Protein AF-0000000080431988 (afdb_homodimer)

Sequence (370 aa):
MAEQQQQQQQQQVAAKKSLISRPLDLVYFLYFATHIPVTLAIDFQVFCPPQWVPQVLKDALKFYTETYKDPFMGSSAPTYWFLSFIVCELLVQLPFFFIACVGLFKDSKYIRLPLAIYGAHVATTVLPTIAEVLFNEALDLNTAERQTLFGFYAPYFILPLIITVDSFVRINNYLKVDVSTKKTQMAEQQQQQQQQQVAAKKSLISRPLDLVYFLYFATHIPVTLAIDFQVFCPPQWVPQVLKDALKFYTETYKDPFMGSSAPTYWFLSFIVCELLVQLPFFFIACVGLFKDSKYIRLPLAIYGAHVATTVLPTIAEVLFNEALDLNTAERQTLFGFYAPYFILPLIITVDSFVRINNYLKVDVSTKKTQ

InterPro domains:
  IPR016964 Sigma intracellular receptor 2 [PIRSF031032] (21-176)
  IPR033118 EXPERA domain [PF05241] (57-167)
  IPR033118 EXPERA domain [PS51751] (24-164)
  IPR051987 Sigma-2 receptor-like [PTHR31204] (19-171)

pLDDT: mean 88.94, std 16.8, range [35.69, 98.88]

Organism: Mucor circinelloides f. circinelloides (strain 1006PhL) (NCBI:txid1220926)

Secondary structure (DSSP, 8-state):
-HHHHHHHHHHHS-----GGG-HHHHHHHHHHHHHHHHHHHTGGGGGS-GGGS-HHHHHHHHHHHHHH--SSTT-SS--HHHHHHHHHIIIIIHHHHHHHHHHHHTT-GGGHHHHHHHHHHHHHHHHHHHHHHHH-TTS---HHHHHHHHHHHHHHHHHHHHHHHHHHHHHHHHHHHHHHHHHH-/-HHHHHHHHHHHS-----GGG-HHHHHHHHHHHHHHHHHHHTGGGGGS-GGGS-HHHHHHHHHHHHHH--SSTT-SS--HHHHHHHHHIIIIIHHHHHHHHHHHHTT-GGGHHHHHHHHHHHHHHHHHHHHHHHH-TTS---HHHHHHHHHHHHHHHHHHHHHHHHHHHHHHHHHHHHHHHHH--

Structure (mmCIF, N/CA/C/O backbone):
data_AF-0000000080431988-model_v1
#
loop_
_entity.id
_entity.type
_entity.pdbx_description
1 polymer 'Efficient mitochondria targeting-associated protein 19'
#
loop_
_atom_site.group_PDB
_atom_site.id
_atom_site.type_symbol
_atom_site.label_atom_id
_atom_site.label_alt_id
_atom_site.label_comp_id
_atom_site.label_asym_id
_atom_site.label_entity_id
_atom_site.label_seq_id
_atom_site.pdbx_PDB_ins_code
_atom_site.Cartn_x
_atom_site.Cartn_y
_atom_site.Cartn_z
_atom_site.occupancy
_atom_site.B_iso_or_equiv
_atom_site.auth_seq_id
_atom_site.auth_comp_id
_atom_site.auth_asym_id
_atom_site.auth_atom_id
_atom_site.pdbx_PDB_model_num
ATOM 1 N N . MET A 1 1 ? 13.266 49.25 19.141 1 49.56 1 MET A N 1
ATOM 2 C CA . MET A 1 1 ? 12.07 48.5 18.703 1 49.56 1 MET A CA 1
ATOM 3 C C . MET A 1 1 ? 12.312 47.844 17.359 1 49.56 1 MET A C 1
ATOM 5 O O . MET A 1 1 ? 11.938 46.688 17.172 1 49.56 1 MET A O 1
ATOM 9 N N . ALA A 1 2 ? 12.781 48.406 16.391 1 63.88 2 ALA A N 1
ATOM 10 C CA . ALA A 1 2 ? 13.148 47.781 15.117 1 63.88 2 ALA A CA 1
ATOM 11 C C . ALA A 1 2 ? 14.234 46.75 15.312 1 63.88 2 ALA A C 1
ATOM 13 O O . ALA A 1 2 ? 14.195 45.688 14.695 1 63.88 2 ALA A O 1
ATOM 14 N N . GLU A 1 3 ? 15.211 47 16.125 1 56.44 3 GLU A N 1
ATOM 15 C CA . GLU A 1 3 ? 16.266 46 16.328 1 56.44 3 GLU A CA 1
ATOM 16 C C . GLU A 1 3 ? 15.742 44.781 17.047 1 56.44 3 GLU A C 1
ATOM 18 O O . GLU A 1 3 ? 16.141 43.656 16.734 1 56.44 3 GLU A O 1
ATOM 23 N N . GLN A 1 4 ? 14.828 44.906 18.078 1 48.16 4 GLN A N 1
ATOM 24 C CA . GLN A 1 4 ? 14.242 43.719 18.719 1 48.16 4 GLN A CA 1
ATOM 25 C C . GLN A 1 4 ? 13.336 42.969 17.75 1 48.16 4 GLN A C 1
ATOM 27 O O . GLN A 1 4 ? 13.297 41.719 17.766 1 48.16 4 GLN A O 1
ATOM 32 N N . GLN A 1 5 ? 12.547 43.625 16.938 1 46.47 5 GLN A N 1
ATOM 33 C CA . GLN A 1 5 ? 11.766 42.906 15.93 1 46.47 5 GLN A CA 1
ATOM 34 C C . GLN A 1 5 ? 12.672 42.188 14.93 1 46.47 5 GLN A C 1
ATOM 36 O O . GLN A 1 5 ? 12.375 41.062 14.508 1 46.47 5 GLN A O 1
ATOM 41 N N . GLN A 1 6 ? 13.773 42.844 14.453 1 46.5 6 GLN A N 1
ATOM 42 C CA . GLN A 1 6 ? 14.695 42.125 13.578 1 46.5 6 GLN A CA 1
ATOM 43 C C . GLN A 1 6 ? 15.305 40.938 14.289 1 46.5 6 GLN A C 1
ATOM 45 O O . GLN A 1 6 ? 15.508 39.875 13.68 1 46.5 6 GLN A O 1
ATOM 50 N N . GLN A 1 7 ? 15.68 41.031 15.539 1 42.69 7 GLN A N 1
ATOM 51 C CA . GLN A 1 7 ? 16.219 39.875 16.25 1 42.69 7 GLN A CA 1
ATOM 52 C C . GLN A 1 7 ? 15.148 38.812 16.453 1 42.69 7 GLN A C 1
ATOM 54 O O . GLN A 1 7 ? 15.438 37.594 16.359 1 42.69 7 GLN A O 1
ATOM 59 N N . GLN A 1 8 ? 13.875 39.125 16.875 1 38.59 8 GLN A N 1
ATOM 60 C CA . GLN A 1 8 ? 12.812 38.125 16.969 1 38.59 8 GLN A CA 1
ATOM 61 C C . GLN A 1 8 ? 12.492 37.5 15.617 1 38.59 8 GLN A C 1
ATOM 63 O O . GLN A 1 8 ? 12.172 36.312 15.516 1 38.59 8 GLN A O 1
ATOM 68 N N . GLN A 1 9 ? 12.258 38.188 14.523 1 40 9 GLN A N 1
ATOM 69 C CA . GLN A 1 9 ? 12.156 37.594 13.195 1 40 9 GLN A CA 1
ATOM 70 C C . GLN A 1 9 ? 13.375 36.719 12.883 1 40 9 GLN A C 1
ATOM 72 O O . GLN A 1 9 ? 13.25 35.688 12.242 1 40 9 GLN A O 1
ATOM 77 N N . GLN A 1 10 ? 14.609 37.094 13.016 1 41.41 10 GLN A N 1
ATOM 78 C CA . GLN A 1 10 ? 15.797 36.25 12.867 1 41.41 10 GLN A CA 1
ATOM 79 C C . GLN A 1 10 ? 15.742 35.062 13.797 1 41.41 10 GLN A C 1
ATOM 81 O O . GLN A 1 10 ? 16.219 33.969 13.438 1 41.41 10 GLN A O 1
ATOM 86 N N . GLN A 1 11 ? 15.43 35.094 15.078 1 39.09 11 GLN A N 1
ATOM 87 C CA . GLN A 1 11 ? 15.297 33.969 15.992 1 39.09 11 GLN A CA 1
ATOM 88 C C . GLN A 1 11 ? 14.148 33.031 15.586 1 39.09 11 GLN A C 1
ATOM 90 O O . GLN A 1 11 ? 14.172 31.844 15.852 1 39.09 11 GLN A O 1
ATOM 95 N N . GLN A 1 12 ? 12.906 33.5 15.273 1 39.19 12 GLN A N 1
ATOM 96 C CA . GLN A 1 12 ? 11.812 32.656 14.797 1 39.19 12 GLN A CA 1
ATOM 97 C C . GLN A 1 12 ? 12.172 31.984 13.484 1 39.19 12 GLN A C 1
ATOM 99 O O . GLN A 1 12 ? 11.375 31.203 12.938 1 39.19 12 GLN A O 1
ATOM 104 N N . VAL A 1 13 ? 12.93 32.594 12.578 1 43.19 13 VAL A N 1
ATOM 105 C CA . VAL A 1 13 ? 13.562 31.766 11.57 1 43.19 13 VAL A CA 1
ATOM 106 C C . VAL A 1 13 ? 14.281 30.609 12.234 1 43.19 13 VAL A C 1
ATOM 108 O O . VAL A 1 13 ? 15.383 30.766 12.766 1 43.19 13 VAL A O 1
ATOM 111 N N . ALA A 1 14 ? 13.734 29.953 13.094 1 45.66 14 ALA A N 1
ATOM 112 C CA . ALA A 1 14 ? 14.266 28.75 13.703 1 45.66 14 ALA A CA 1
ATOM 113 C C . ALA A 1 14 ? 15.297 28.078 12.797 1 45.66 14 ALA A C 1
ATOM 115 O O . ALA A 1 14 ? 15.023 27.828 11.617 1 45.66 14 ALA A O 1
ATOM 116 N N . ALA A 1 15 ? 16.531 28.266 12.961 1 52.25 15 ALA A N 1
ATOM 117 C CA . ALA A 1 15 ? 17.719 27.812 12.242 1 52.25 15 ALA A CA 1
ATOM 118 C C . ALA A 1 15 ? 17.484 26.422 11.633 1 52.25 15 ALA A C 1
ATOM 120 O O . ALA A 1 15 ? 17.062 25.5 12.328 1 52.25 15 ALA A O 1
ATOM 121 N N . LYS A 1 16 ? 17.156 26.438 10.297 1 65.75 16 LYS A N 1
ATOM 122 C CA . LYS A 1 16 ? 17.188 25.156 9.602 1 65.75 16 LYS A CA 1
ATOM 123 C C . LYS A 1 16 ? 18.281 24.25 10.156 1 65.75 16 LYS A C 1
ATOM 125 O O . LYS A 1 16 ? 19.453 24.641 10.188 1 65.75 16 LYS A O 1
ATOM 130 N N . LYS A 1 17 ? 17.828 23.422 11.016 1 78.81 17 LYS A N 1
ATOM 131 C CA . LYS A 1 17 ? 18.781 22.453 11.555 1 78.81 17 LYS A CA 1
ATOM 132 C C . LYS A 1 17 ? 19.422 21.641 10.438 1 78.81 17 LYS A C 1
ATOM 134 O O . LYS A 1 17 ? 18.734 21.219 9.5 1 78.81 17 LYS A O 1
ATOM 139 N N . SER A 1 18 ? 20.656 21.656 10.469 1 89.56 18 SER A N 1
ATOM 140 C CA . SER A 1 18 ? 21.422 20.844 9.516 1 89.56 18 SER A CA 1
ATOM 141 C C . SER A 1 18 ? 20.938 19.391 9.516 1 89.56 18 SER A C 1
ATOM 143 O O . SER A 1 18 ? 20.438 18.906 10.523 1 89.56 18 SER A O 1
ATOM 145 N N . LEU A 1 19 ? 21.016 18.75 8.406 1 92.56 19 LEU A N 1
ATOM 146 C CA . LEU A 1 19 ? 20.609 17.359 8.25 1 92.56 19 LEU A CA 1
ATOM 147 C C . LEU A 1 19 ? 21.359 16.469 9.219 1 92.56 19 LEU A C 1
ATOM 149 O O . LEU A 1 19 ? 20.797 15.5 9.742 1 92.56 19 LEU A O 1
ATOM 153 N N . ILE A 1 20 ? 22.625 16.781 9.484 1 91.5 20 ILE A N 1
ATOM 154 C CA . ILE A 1 20 ? 23.484 15.977 10.367 1 91.5 20 ILE A CA 1
ATOM 155 C C . ILE A 1 20 ? 22.953 16.062 11.797 1 91.5 20 ILE A C 1
ATOM 157 O O . ILE A 1 20 ? 23.078 15.094 12.562 1 91.5 20 ILE A O 1
ATOM 161 N N . SER A 1 21 ? 22.328 17.141 12.148 1 94 21 SER A N 1
ATOM 162 C CA . SER A 1 21 ? 21.797 17.328 13.492 1 94 21 SER A CA 1
ATOM 163 C C . SER A 1 21 ? 20.438 16.656 13.648 1 94 21 SER A C 1
ATOM 165 O O . SER A 1 21 ? 19.891 16.609 14.758 1 94 21 SER A O 1
ATOM 167 N N . ARG A 1 22 ? 19.875 16.141 12.602 1 96.19 22 ARG A N 1
ATOM 168 C CA . ARG A 1 22 ? 18.625 15.398 12.57 1 96.19 22 ARG A CA 1
ATOM 169 C C . ARG A 1 22 ? 18.875 13.945 12.148 1 96.19 22 ARG A C 1
ATOM 171 O O . ARG A 1 22 ? 18.609 13.578 11 1 96.19 22 ARG A O 1
ATOM 178 N N . PRO A 1 23 ? 19.266 13.148 13.023 1 95.94 23 PRO A N 1
ATOM 179 C CA . PRO A 1 23 ? 19.766 11.812 12.68 1 95.94 23 PRO A CA 1
ATOM 180 C C . PRO A 1 23 ? 18.719 10.969 11.953 1 95.94 23 PRO A C 1
ATOM 182 O O . PRO A 1 23 ? 19.062 10.211 11.039 1 95.94 23 PRO A O 1
ATOM 185 N N . LEU A 1 24 ? 17.531 11.039 12.469 1 97.06 24 LEU A N 1
ATOM 186 C CA . LEU A 1 24 ? 16.5 10.25 11.797 1 97.06 24 LEU A CA 1
ATOM 187 C C . LEU A 1 24 ? 16.266 10.75 10.375 1 97.06 24 LEU A C 1
ATOM 189 O O . LEU A 1 24 ? 16.125 9.945 9.453 1 97.06 24 LEU A O 1
ATOM 193 N N . ASP A 1 25 ? 16.234 12.07 10.203 1 98.12 25 ASP A N 1
ATOM 194 C CA . ASP A 1 25 ? 16.109 12.641 8.867 1 98.12 25 ASP A CA 1
ATOM 195 C C . ASP A 1 25 ? 17.297 12.266 7.992 1 98.12 25 ASP A C 1
ATOM 197 O O . ASP A 1 25 ? 17.156 12.086 6.781 1 98.12 25 ASP A O 1
ATOM 201 N N . LEU A 1 26 ? 18.484 12.203 8.625 1 98 26 LEU A N 1
ATOM 202 C CA . LEU A 1 26 ? 19.672 11.781 7.887 1 98 26 LEU A CA 1
ATOM 203 C C . LEU A 1 26 ? 19.516 10.352 7.379 1 98 26 LEU A C 1
ATOM 205 O O . LEU A 1 26 ? 19.859 10.055 6.234 1 98 26 LEU A O 1
ATOM 209 N N . VAL A 1 27 ? 19 9.477 8.234 1 98.44 27 VAL A N 1
ATOM 210 C CA . VAL A 1 27 ? 18.766 8.094 7.836 1 98.44 27 VAL A CA 1
ATOM 211 C C . VAL A 1 27 ? 17.781 8.055 6.66 1 98.44 27 VAL A C 1
ATOM 213 O O . VAL A 1 27 ? 18 7.348 5.68 1 98.44 27 VAL A O 1
ATOM 216 N N . TYR A 1 28 ? 16.703 8.844 6.789 1 98.69 28 TYR A N 1
ATOM 217 C CA . TYR A 1 28 ? 15.727 8.898 5.707 1 98.69 28 TYR A CA 1
ATOM 218 C C . TYR A 1 28 ? 16.375 9.383 4.414 1 98.69 28 TYR A C 1
ATOM 220 O O . TYR A 1 28 ? 16.141 8.812 3.346 1 98.69 28 TYR A O 1
ATOM 228 N N . PHE A 1 29 ? 17.172 10.438 4.555 1 98.56 29 PHE A N 1
ATOM 229 C CA . PHE A 1 29 ? 17.828 11.031 3.395 1 98.56 29 PHE A CA 1
ATOM 230 C C . PHE A 1 29 ? 18.703 10.008 2.695 1 98.56 29 PHE A C 1
ATOM 232 O O . PHE A 1 29 ? 18.641 9.852 1.475 1 98.56 29 PHE A O 1
ATOM 239 N N . LEU A 1 30 ? 19.484 9.305 3.432 1 98.19 30 LEU A N 1
ATOM 240 C CA . LEU A 1 30 ? 20.375 8.297 2.869 1 98.19 30 LEU A CA 1
ATOM 241 C C . LEU A 1 30 ? 19.578 7.16 2.234 1 98.19 30 LEU A C 1
ATOM 243 O O . LEU A 1 30 ? 19.953 6.648 1.178 1 98.19 30 LEU A O 1
ATOM 247 N N . TYR A 1 31 ? 18.562 6.762 2.887 1 98.56 31 TYR A N 1
ATOM 248 C CA . TYR A 1 31 ? 17.672 5.738 2.361 1 98.56 31 TYR A CA 1
ATOM 249 C C . TYR A 1 31 ? 17.141 6.129 0.983 1 98.56 31 TYR A C 1
ATOM 251 O O . TYR A 1 31 ? 17.25 5.348 0.032 1 98.56 31 TYR A O 1
ATOM 259 N N . PHE A 1 32 ? 16.609 7.34 0.835 1 98.69 32 PHE A N 1
ATOM 260 C CA . PHE A 1 32 ? 16.047 7.797 -0.431 1 98.69 32 PHE A CA 1
ATOM 261 C C . PHE A 1 32 ? 17.141 7.984 -1.472 1 98.69 32 PHE A C 1
ATOM 263 O O . PHE A 1 32 ? 16.984 7.578 -2.625 1 98.69 32 PHE A O 1
ATOM 270 N N . ALA A 1 33 ? 18.25 8.586 -1.033 1 98.31 33 ALA A N 1
ATOM 271 C CA . ALA A 1 33 ? 19.359 8.867 -1.954 1 98.31 33 ALA A CA 1
ATOM 272 C C . ALA A 1 33 ? 19.922 7.578 -2.547 1 98.31 33 ALA A C 1
ATOM 274 O O . ALA A 1 33 ? 20.203 7.516 -3.744 1 98.31 33 ALA A O 1
ATOM 275 N N . THR A 1 34 ? 20.016 6.547 -1.761 1 97 34 THR A N 1
ATOM 276 C CA . THR A 1 34 ? 20.594 5.293 -2.234 1 97 34 THR A CA 1
ATOM 277 C C . THR A 1 34 ? 19.594 4.508 -3.064 1 97 34 THR A C 1
ATOM 279 O O . THR A 1 34 ? 19.969 3.693 -3.908 1 97 34 THR A O 1
ATOM 282 N N . HIS A 1 35 ? 18.328 4.734 -2.826 1 97.19 35 HIS A N 1
ATOM 283 C CA . HIS A 1 35 ? 17.297 4.035 -3.58 1 97.19 35 HIS A CA 1
ATOM 284 C C . HIS A 1 35 ? 17.266 4.496 -5.031 1 97.19 35 HIS A C 1
ATOM 286 O O . HIS A 1 35 ? 16.891 3.73 -5.926 1 97.19 35 HIS A O 1
ATOM 292 N N . ILE A 1 36 ? 17.656 5.738 -5.27 1 97.38 36 ILE A N 1
ATOM 293 C CA . ILE A 1 36 ? 17.594 6.324 -6.605 1 97.38 36 ILE A CA 1
ATOM 294 C C . ILE A 1 36 ? 18.453 5.523 -7.566 1 97.38 36 ILE A C 1
ATOM 296 O O . ILE A 1 36 ? 17.953 4.957 -8.547 1 97.38 36 ILE A O 1
ATOM 300 N N . PRO A 1 37 ? 19.766 5.289 -7.34 1 95.25 37 PRO A N 1
ATOM 301 C CA . PRO A 1 37 ? 20.562 4.516 -8.281 1 95.25 37 PRO A CA 1
ATOM 302 C C . PRO A 1 37 ? 20.156 3.047 -8.344 1 95.25 37 PRO A C 1
ATOM 304 O O . PRO A 1 37 ? 20.219 2.424 -9.406 1 95.25 37 PRO A O 1
ATOM 307 N N . VAL A 1 38 ? 19.719 2.469 -7.27 1 92.94 38 VAL A N 1
ATOM 308 C CA . VAL A 1 38 ? 19.312 1.068 -7.25 1 92.94 38 VAL A CA 1
ATOM 309 C C . VAL A 1 38 ? 18.062 0.881 -8.117 1 92.94 38 VAL A C 1
ATOM 311 O O . VAL A 1 38 ? 18 -0.058 -8.906 1 92.94 38 VAL A O 1
ATOM 314 N N . THR A 1 39 ? 17.078 1.769 -7.898 1 95.06 39 THR A N 1
ATOM 315 C CA . THR A 1 39 ? 15.852 1.705 -8.68 1 95.06 39 THR A CA 1
ATOM 316 C C . THR A 1 39 ? 16.156 1.855 -10.172 1 95.06 39 THR A C 1
ATOM 318 O O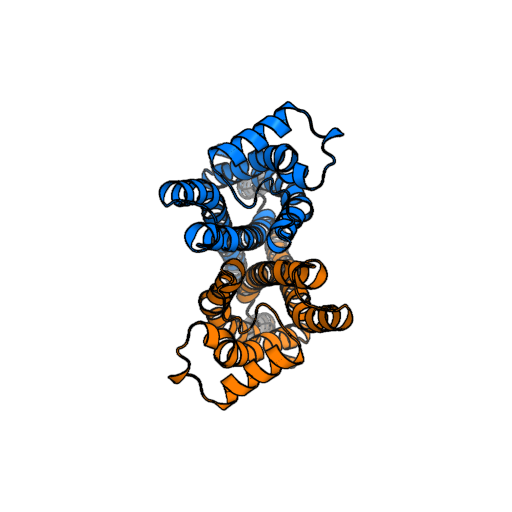 . THR A 1 39 ? 15.656 1.08 -10.992 1 95.06 39 THR A O 1
ATOM 321 N N . LEU A 1 40 ? 17.062 2.709 -10.555 1 93.38 40 LEU A N 1
ATOM 322 C CA . LEU A 1 40 ? 17.375 2.988 -11.953 1 93.38 40 LEU A CA 1
ATOM 323 C C . LEU A 1 40 ? 18.234 1.877 -12.547 1 93.38 40 LEU A C 1
ATOM 325 O O . LEU A 1 40 ? 18.062 1.518 -13.719 1 93.38 40 LEU A O 1
ATOM 329 N N . ALA A 1 41 ? 19.062 1.267 -11.742 1 91.5 41 ALA A N 1
ATOM 330 C CA . ALA A 1 41 ? 20.047 0.307 -12.242 1 91.5 41 ALA A CA 1
ATOM 331 C C . ALA A 1 41 ? 19.484 -1.111 -12.227 1 91.5 41 ALA A C 1
ATOM 333 O O . ALA A 1 41 ? 19.797 -1.92 -13.102 1 91.5 41 ALA A O 1
ATOM 334 N N . ILE A 1 42 ? 18.672 -1.391 -11.227 1 91.62 42 ILE A N 1
ATOM 335 C CA . ILE A 1 42 ? 18.281 -2.781 -11.016 1 91.62 42 ILE A CA 1
ATOM 336 C C . ILE A 1 42 ? 16.797 -2.961 -11.32 1 91.62 42 ILE A C 1
ATOM 338 O O . ILE A 1 42 ? 16.422 -3.705 -12.234 1 91.62 42 ILE A O 1
ATOM 342 N N . ASP A 1 43 ? 15.969 -2.164 -10.641 1 90.38 43 ASP A N 1
ATOM 343 C CA . ASP A 1 43 ? 14.523 -2.363 -10.758 1 90.38 43 ASP A CA 1
ATOM 344 C C . ASP A 1 43 ? 14.039 -2.027 -12.164 1 90.38 43 ASP A C 1
ATOM 346 O O . ASP A 1 43 ? 13.109 -2.662 -12.68 1 90.38 43 ASP A O 1
ATOM 350 N N . PHE A 1 44 ? 14.664 -1.138 -12.758 1 90.69 44 PHE A N 1
ATOM 351 C CA . PHE A 1 44 ? 14.242 -0.67 -14.07 1 90.69 44 PHE A CA 1
ATOM 352 C C . PHE A 1 44 ? 14.508 -1.729 -15.133 1 90.69 44 PHE A C 1
ATOM 354 O O . PHE A 1 44 ? 13.898 -1.709 -16.203 1 90.69 44 PHE A O 1
ATOM 361 N N . GLN A 1 45 ? 15.359 -2.709 -14.867 1 89.88 45 GLN A N 1
ATOM 362 C CA . GLN A 1 45 ? 15.766 -3.725 -15.836 1 89.88 45 GLN A CA 1
ATOM 363 C C . GLN A 1 45 ? 14.57 -4.574 -16.266 1 89.88 45 GLN A C 1
ATOM 365 O O . GLN A 1 45 ? 14.547 -5.078 -17.391 1 89.88 45 GLN A O 1
ATOM 370 N N . VAL A 1 46 ? 13.617 -4.645 -15.43 1 86.5 46 VAL A N 1
ATOM 371 C CA . VAL A 1 46 ? 12.469 -5.492 -15.719 1 86.5 46 VAL A CA 1
ATOM 372 C C . VAL A 1 46 ? 11.703 -4.938 -16.922 1 86.5 46 VAL A C 1
ATOM 374 O O . VAL A 1 46 ? 11.078 -5.691 -17.672 1 86.5 46 VAL A O 1
ATOM 377 N N . PHE A 1 47 ? 11.758 -3.721 -17.172 1 86.5 47 PHE A N 1
ATOM 378 C CA . PHE A 1 47 ? 10.984 -3.1 -18.234 1 86.5 47 PHE A CA 1
ATOM 379 C C . PHE A 1 47 ? 11.891 -2.666 -19.375 1 86.5 47 PHE A C 1
ATOM 381 O O . PHE A 1 47 ? 11.422 -2.109 -20.375 1 86.5 47 PHE A O 1
ATOM 388 N N . CYS A 1 48 ? 13.141 -2.91 -19.25 1 87.12 48 CYS A N 1
ATOM 389 C CA . CYS A 1 48 ? 14.094 -2.455 -20.266 1 87.12 48 CYS A CA 1
ATOM 390 C C . CYS A 1 48 ? 14.578 -3.619 -21.109 1 87.12 48 CYS A C 1
ATOM 392 O O . CYS A 1 48 ? 14.938 -4.672 -20.578 1 87.12 48 CYS A O 1
ATOM 394 N N . PRO A 1 49 ? 14.609 -3.379 -22.422 1 88.44 49 PRO A N 1
ATOM 395 C CA . PRO A 1 49 ? 15.258 -4.398 -23.25 1 88.44 49 PRO A CA 1
ATOM 396 C C . PRO A 1 49 ? 16.703 -4.664 -22.828 1 88.44 49 PRO A C 1
ATOM 398 O O . PRO A 1 49 ? 17.422 -3.73 -22.484 1 88.44 49 PRO A O 1
ATOM 401 N N . PRO A 1 50 ? 16.984 -5.906 -22.781 1 86.94 50 PRO A N 1
ATOM 402 C CA . PRO A 1 50 ? 18.328 -6.285 -22.328 1 86.94 50 PRO A CA 1
ATOM 403 C C . PRO A 1 50 ? 19.438 -5.535 -23.062 1 86.94 50 PRO A C 1
ATOM 405 O O . PRO A 1 50 ? 20.5 -5.27 -22.484 1 86.94 50 PRO A O 1
ATOM 408 N N . GLN A 1 51 ? 19.25 -5.145 -24.234 1 91.12 51 GLN A N 1
ATOM 409 C CA . GLN A 1 51 ? 20.281 -4.488 -25.047 1 91.12 51 GLN A CA 1
ATOM 410 C C . GLN A 1 51 ? 20.578 -3.092 -24.516 1 91.12 51 GLN A C 1
ATOM 412 O O . GLN A 1 51 ? 21.641 -2.537 -24.781 1 91.12 51 GLN A O 1
ATOM 417 N N . TRP A 1 52 ? 19.625 -2.555 -23.781 1 91.81 52 TRP A N 1
ATOM 418 C CA . TRP A 1 52 ? 19.797 -1.195 -23.281 1 91.81 52 TRP A CA 1
ATOM 419 C C . TRP A 1 52 ? 20.422 -1.202 -21.891 1 91.81 52 TRP A C 1
ATOM 421 O O . TRP A 1 52 ? 20.812 -0.153 -21.375 1 91.81 52 TRP A O 1
ATOM 431 N N . VAL A 1 53 ? 20.547 -2.35 -21.297 1 91.88 53 VAL A N 1
ATOM 432 C CA . VAL A 1 53 ? 21.062 -2.455 -19.938 1 91.88 53 VAL A CA 1
ATOM 433 C C . VAL A 1 53 ? 22.562 -2.791 -19.969 1 91.88 53 VAL A C 1
ATOM 435 O O . VAL A 1 53 ? 22.969 -3.748 -20.625 1 91.88 53 VAL A O 1
ATOM 438 N N . PRO A 1 54 ? 23.359 -1.955 -19.375 1 94.56 54 PRO A N 1
ATOM 439 C CA . PRO A 1 54 ? 24.781 -2.301 -19.281 1 94.56 54 PRO A CA 1
ATOM 440 C C . PRO A 1 54 ? 25.016 -3.701 -18.719 1 94.56 54 PRO A C 1
ATOM 442 O O . PRO A 1 54 ? 24.312 -4.125 -17.797 1 94.56 54 PRO A O 1
ATOM 445 N N . GLN A 1 55 ? 26.031 -4.359 -19.219 1 95.5 55 GLN A N 1
ATOM 446 C CA . GLN A 1 55 ? 26.312 -5.746 -18.859 1 95.5 55 GLN A CA 1
ATOM 447 C C . GLN A 1 55 ? 26.594 -5.887 -17.359 1 95.5 55 GLN A C 1
ATOM 449 O O . GLN A 1 55 ? 26.172 -6.863 -16.734 1 95.5 55 GLN A O 1
ATOM 454 N N . VAL A 1 56 ? 27.234 -4.906 -16.812 1 95.5 56 VAL A N 1
ATOM 455 C CA . VAL A 1 56 ? 27.609 -4.957 -15.406 1 95.5 56 VAL A CA 1
ATOM 456 C C . VAL A 1 56 ? 26.359 -5.012 -14.539 1 95.5 56 VAL A C 1
ATOM 458 O O . VAL A 1 56 ? 26.328 -5.707 -13.523 1 95.5 56 VAL A O 1
ATOM 461 N N . LEU A 1 57 ? 25.359 -4.352 -14.938 1 94.69 57 LEU A N 1
ATOM 462 C CA . LEU A 1 57 ? 24.125 -4.324 -14.172 1 94.69 57 LEU A CA 1
ATOM 463 C C . LEU A 1 57 ? 23.344 -5.625 -14.359 1 94.69 57 LEU A C 1
ATOM 465 O O . LEU A 1 57 ? 22.75 -6.141 -13.414 1 94.69 57 LEU A O 1
ATOM 469 N N . LYS A 1 58 ? 23.344 -6.09 -15.523 1 94.25 58 LYS A N 1
ATOM 470 C CA . LYS A 1 58 ? 22.719 -7.387 -15.781 1 94.25 58 LYS A CA 1
ATOM 471 C C . LYS A 1 58 ? 23.391 -8.492 -14.969 1 94.25 58 LYS A C 1
ATOM 473 O O . LYS A 1 58 ? 22.719 -9.344 -14.391 1 94.25 58 LYS A O 1
ATOM 478 N N . ASP A 1 59 ? 24.688 -8.422 -14.922 1 95.31 59 ASP A N 1
ATOM 479 C CA . ASP A 1 59 ? 25.453 -9.414 -14.172 1 95.31 59 ASP A CA 1
ATOM 480 C C . ASP A 1 59 ? 25.156 -9.32 -12.68 1 95.31 59 ASP A C 1
ATOM 482 O O . ASP A 1 59 ? 25.094 -10.344 -11.984 1 95.31 59 ASP A O 1
ATOM 486 N N . ALA A 1 60 ? 25.031 -8.148 -12.25 1 94 60 ALA A N 1
ATOM 487 C CA . ALA A 1 60 ? 24.734 -7.945 -10.836 1 94 60 ALA A CA 1
ATOM 488 C C . ALA A 1 60 ? 23.391 -8.539 -10.469 1 94 60 ALA A C 1
ATOM 490 O O . ALA A 1 60 ? 23.266 -9.227 -9.445 1 94 60 ALA A O 1
ATOM 491 N N . LEU A 1 61 ? 22.406 -8.258 -11.242 1 93.44 61 LEU A N 1
ATOM 492 C CA . LEU A 1 61 ? 21.078 -8.805 -11 1 93.44 61 LEU A CA 1
ATOM 493 C C . LEU A 1 61 ? 21.094 -10.328 -11.109 1 93.44 61 LEU A C 1
ATOM 495 O O . LEU A 1 61 ? 20.484 -11.016 -10.289 1 93.44 61 LEU A O 1
ATOM 499 N N . LYS A 1 62 ? 21.766 -10.836 -12.078 1 93 62 LYS A N 1
ATOM 500 C CA . LYS A 1 62 ? 21.875 -12.281 -12.273 1 93 62 LYS A CA 1
ATOM 501 C C . LYS A 1 62 ? 22.578 -12.938 -11.078 1 93 62 LYS A C 1
ATOM 503 O O . LYS A 1 62 ? 22.141 -13.984 -10.602 1 93 62 LYS A O 1
ATOM 508 N N . PHE A 1 63 ? 23.656 -12.336 -10.703 1 95.19 63 PHE A N 1
ATOM 509 C CA . PHE A 1 63 ? 24.359 -12.844 -9.531 1 95.19 63 PHE A CA 1
ATOM 510 C C . PHE A 1 63 ? 23.438 -12.898 -8.32 1 95.19 63 PHE A C 1
ATOM 512 O O . PHE A 1 63 ? 23.391 -13.906 -7.613 1 95.19 63 PHE A O 1
ATOM 519 N N . TYR A 1 64 ? 22.703 -11.828 -8.078 1 94.31 64 TYR A N 1
ATOM 520 C CA . TYR A 1 64 ? 21.766 -11.75 -6.961 1 94.31 64 TYR A CA 1
ATOM 521 C C . TYR A 1 64 ? 20.703 -12.844 -7.047 1 94.31 64 TYR A C 1
ATOM 523 O O . TY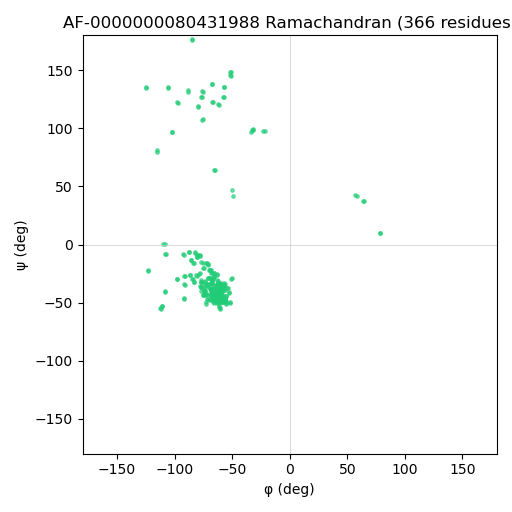R A 1 64 ? 20.469 -13.562 -6.074 1 94.31 64 TYR A O 1
ATOM 531 N N . THR A 1 65 ? 20.109 -13.008 -8.133 1 93.88 65 THR A N 1
ATOM 532 C CA . THR A 1 65 ? 19 -13.938 -8.289 1 93.88 65 THR A CA 1
ATOM 533 C C . THR A 1 65 ? 19.484 -15.383 -8.242 1 93.88 65 THR A C 1
ATOM 535 O O . THR A 1 65 ? 18.797 -16.266 -7.73 1 93.88 65 THR A O 1
ATOM 538 N N . GLU A 1 66 ? 20.656 -15.633 -8.75 1 93.62 66 GLU A N 1
ATOM 539 C CA . GLU A 1 66 ? 21.203 -16.984 -8.734 1 93.62 66 GLU A CA 1
ATOM 540 C C . GLU A 1 66 ? 21.734 -17.359 -7.352 1 93.62 66 GLU A C 1
ATOM 542 O O . GLU A 1 66 ? 21.625 -18.516 -6.93 1 93.62 66 GLU A O 1
ATOM 547 N N . THR A 1 67 ? 22.281 -16.406 -6.723 1 95.62 67 THR A N 1
ATOM 548 C CA . THR A 1 67 ? 22.891 -16.656 -5.426 1 95.62 67 THR A CA 1
ATOM 549 C C . THR A 1 67 ? 21.828 -16.812 -4.348 1 95.62 67 THR A C 1
ATOM 551 O O . THR A 1 67 ? 21.891 -17.75 -3.543 1 95.62 67 THR A O 1
ATOM 554 N N . TYR A 1 68 ? 20.859 -15.922 -4.43 1 95.38 68 TYR A N 1
ATOM 555 C CA . TYR A 1 68 ? 19.922 -15.891 -3.318 1 95.38 68 TYR A CA 1
ATOM 556 C C . TYR A 1 68 ? 18.562 -16.453 -3.74 1 95.38 68 TYR A C 1
ATOM 558 O O . TYR A 1 68 ? 17.656 -16.562 -2.92 1 95.38 68 TYR A O 1
ATOM 566 N N . LYS A 1 69 ? 18.328 -16.734 -5.004 1 94.81 69 LYS A N 1
ATOM 567 C CA . LYS A 1 69 ? 17.172 -17.438 -5.555 1 94.81 69 LYS A CA 1
ATOM 568 C C . LYS A 1 69 ? 15.891 -16.641 -5.32 1 94.81 69 LYS A C 1
ATOM 570 O O . LYS A 1 69 ? 14.852 -17.203 -4.969 1 94.81 69 LYS A O 1
ATOM 575 N N . ASP A 1 70 ? 16.031 -15.336 -5.434 1 95.06 70 ASP A N 1
ATOM 576 C CA . ASP A 1 70 ? 14.852 -14.492 -5.352 1 95.06 70 ASP A CA 1
ATOM 577 C C . ASP A 1 70 ? 13.867 -14.812 -6.477 1 95.06 70 ASP A C 1
ATOM 579 O O . ASP A 1 70 ? 14.203 -14.664 -7.656 1 95.06 70 ASP A O 1
ATOM 583 N N . PRO A 1 71 ? 12.68 -15.203 -6.074 1 93.56 71 PRO A N 1
ATOM 584 C CA . PRO A 1 71 ? 11.75 -15.656 -7.105 1 93.56 71 PRO A CA 1
ATOM 585 C C . PRO A 1 71 ? 11.07 -14.5 -7.836 1 93.56 71 PRO A C 1
ATOM 587 O O . PRO A 1 71 ? 10.398 -14.711 -8.844 1 93.56 71 PRO A O 1
ATOM 590 N N . PHE A 1 72 ? 11.219 -13.359 -7.395 1 92.81 72 PHE A N 1
ATOM 591 C CA . PHE A 1 72 ? 10.453 -12.25 -7.949 1 92.81 72 PHE A CA 1
ATOM 592 C C . PHE A 1 72 ? 11.359 -11.336 -8.773 1 92.81 72 PHE A C 1
ATOM 594 O O . PHE A 1 72 ? 11.008 -10.961 -9.891 1 92.81 72 PHE A O 1
ATOM 601 N N . MET A 1 73 ? 12.523 -11.148 -8.211 1 88.38 73 MET A N 1
ATOM 602 C CA . MET A 1 73 ? 13.453 -10.273 -8.914 1 88.38 73 MET A CA 1
ATOM 603 C C . MET A 1 73 ? 14.07 -10.984 -10.109 1 88.38 73 MET A C 1
ATOM 605 O O . MET A 1 73 ? 14.5 -12.141 -10 1 88.38 73 MET A O 1
ATOM 609 N N . GLY A 1 74 ? 14.016 -10.453 -11.211 1 77.56 74 GLY A N 1
ATOM 610 C CA . GLY A 1 74 ? 14.68 -11.016 -12.375 1 77.56 74 GLY A CA 1
ATOM 611 C C . GLY A 1 74 ? 13.93 -12.18 -12.992 1 77.56 74 GLY A C 1
ATOM 612 O O . GLY A 1 74 ? 14.469 -12.898 -13.836 1 77.56 74 GLY A O 1
ATOM 613 N N . SER A 1 75 ? 12.734 -12.398 -12.555 1 75.38 75 SER A N 1
ATOM 614 C CA . SER A 1 75 ? 11.961 -13.523 -13.062 1 75.38 75 SER A CA 1
ATOM 615 C C . SER A 1 75 ? 11.594 -13.32 -14.531 1 75.38 75 SER A C 1
ATOM 617 O O . SER A 1 75 ? 11.281 -12.203 -14.945 1 75.38 75 SER A O 1
ATOM 619 N N . SER A 1 76 ? 11.734 -14.445 -15.219 1 72.25 76 SER A N 1
ATOM 620 C CA . SER A 1 76 ? 11.383 -14.445 -16.641 1 72.25 76 SER A CA 1
ATOM 621 C C . SER A 1 76 ? 9.867 -14.5 -16.828 1 72.25 76 SER A C 1
ATOM 623 O O . SER A 1 76 ? 9.344 -14.031 -17.844 1 72.25 76 SER A O 1
ATOM 625 N N . ALA A 1 77 ? 9.219 -15.133 -15.906 1 76.69 77 ALA A N 1
ATOM 626 C CA . ALA A 1 77 ? 7.758 -15.195 -15.977 1 76.69 77 ALA A CA 1
ATOM 627 C C . ALA A 1 77 ? 7.129 -13.992 -15.273 1 76.69 77 ALA A C 1
ATOM 629 O O . ALA A 1 77 ? 7.52 -13.648 -14.156 1 76.69 77 ALA A O 1
ATOM 630 N N . PRO A 1 78 ? 6.258 -13.453 -15.977 1 85.31 78 PRO A N 1
ATOM 631 C CA . PRO A 1 78 ? 5.664 -12.266 -15.367 1 85.31 78 PRO A CA 1
ATOM 632 C C . PRO A 1 78 ? 4.844 -12.586 -14.117 1 85.31 78 PRO A C 1
ATOM 634 O O . PRO A 1 78 ? 3.98 -13.469 -14.156 1 85.31 78 PRO A O 1
ATOM 637 N N . THR A 1 79 ? 5.172 -12.008 -13.039 1 92.88 79 THR A N 1
ATOM 638 C CA . THR A 1 79 ? 4.383 -11.945 -11.812 1 92.88 79 THR A CA 1
ATOM 639 C C . THR A 1 79 ? 3.709 -10.586 -11.672 1 92.88 79 THR A C 1
ATOM 641 O O . THR A 1 79 ? 4.305 -9.641 -11.141 1 92.88 79 THR A O 1
ATOM 644 N N . TYR A 1 80 ? 2.504 -10.555 -12.078 1 95.69 80 TYR A N 1
ATOM 645 C CA . TYR A 1 80 ? 1.882 -9.258 -12.344 1 95.69 80 TYR A CA 1
ATOM 646 C C . TYR A 1 80 ? 1.662 -8.484 -11.055 1 95.69 80 TYR A C 1
ATOM 648 O O . TYR A 1 80 ? 1.761 -7.254 -11.039 1 95.69 80 TYR A O 1
ATOM 656 N N . TRP A 1 81 ? 1.268 -9.234 -9.961 1 96.69 81 TRP A N 1
ATOM 657 C CA . TRP A 1 81 ? 1.123 -8.508 -8.703 1 96.69 81 TRP A CA 1
ATOM 658 C C . TRP A 1 81 ? 2.438 -7.844 -8.305 1 96.69 81 TRP A C 1
ATOM 660 O O . TRP A 1 81 ? 2.449 -6.699 -7.852 1 96.69 81 TRP A O 1
ATOM 670 N N . PHE A 1 82 ? 3.555 -8.492 -8.523 1 96.62 82 PHE A N 1
ATOM 671 C CA . PHE A 1 82 ? 4.863 -7.941 -8.195 1 96.62 82 PHE A CA 1
ATOM 672 C C . PHE A 1 82 ? 5.258 -6.852 -9.18 1 96.62 82 PHE A C 1
ATOM 674 O O . PHE A 1 82 ? 5.789 -5.812 -8.789 1 96.62 82 PHE A O 1
ATOM 681 N N . LEU A 1 83 ? 4.973 -7.059 -10.43 1 95 83 LEU A N 1
ATOM 682 C CA . LEU A 1 83 ? 5.285 -6.078 -11.461 1 95 83 LEU A CA 1
ATOM 683 C C . LEU A 1 83 ? 4.539 -4.77 -11.211 1 95 83 LEU A C 1
ATOM 685 O O . LEU A 1 83 ? 5.055 -3.689 -11.508 1 95 83 LEU A O 1
ATOM 689 N N . SER A 1 84 ? 3.352 -4.898 -10.688 1 96.88 84 SER A N 1
ATOM 690 C CA . SER A 1 84 ? 2.598 -3.686 -10.383 1 96.88 84 SER A CA 1
ATOM 691 C C . SER A 1 84 ? 3.326 -2.826 -9.359 1 96.88 84 SER A C 1
ATOM 693 O O . SER A 1 84 ? 3.27 -1.596 -9.414 1 96.88 84 SER A O 1
ATOM 695 N N . PHE A 1 85 ? 4.016 -3.428 -8.461 1 97.25 85 PHE A N 1
ATOM 696 C CA . PHE A 1 85 ? 4.781 -2.684 -7.469 1 97.25 85 PHE A CA 1
ATOM 697 C C . PHE A 1 85 ? 6.023 -2.062 -8.102 1 97.25 85 PHE A C 1
ATOM 699 O O . PHE A 1 85 ? 6.441 -0.969 -7.711 1 97.25 85 PHE A O 1
ATOM 706 N N . ILE A 1 86 ? 6.613 -2.766 -9.055 1 95.19 86 ILE A N 1
ATOM 707 C CA . ILE A 1 86 ? 7.77 -2.209 -9.758 1 95.19 86 ILE A CA 1
ATOM 708 C C . ILE A 1 86 ? 7.348 -0.974 -10.547 1 95.19 86 ILE A C 1
ATOM 710 O O . ILE A 1 86 ? 8.062 0.027 -10.578 1 95.19 86 ILE A O 1
ATOM 714 N N . VAL A 1 87 ? 6.219 -1.037 -11.133 1 95.62 87 VAL A N 1
ATOM 715 C CA . VAL A 1 87 ? 5.68 0.112 -11.852 1 95.62 87 VAL A CA 1
ATOM 716 C C . VAL A 1 87 ? 5.488 1.281 -10.891 1 95.62 87 VAL A C 1
ATOM 718 O O . VAL A 1 87 ? 5.844 2.418 -11.203 1 95.62 87 VAL A O 1
ATOM 721 N N . CYS A 1 88 ? 4.945 0.974 -9.719 1 97.44 88 CYS A N 1
ATOM 722 C CA . CYS A 1 88 ? 4.789 2.016 -8.711 1 97.44 88 CYS A CA 1
ATOM 723 C C . CYS A 1 88 ? 6.141 2.602 -8.32 1 97.44 88 CYS A C 1
ATOM 725 O O . CYS A 1 88 ? 6.254 3.805 -8.078 1 97.44 88 CYS A O 1
ATOM 727 N N . GLU A 1 89 ? 7.113 1.766 -8.195 1 97.19 89 GLU A N 1
ATOM 728 C CA . GLU A 1 89 ? 8.453 2.229 -7.844 1 97.19 89 GLU A CA 1
ATOM 729 C C . GLU A 1 89 ? 9 3.197 -8.891 1 97.19 89 GLU A C 1
ATOM 731 O O . GLU A 1 89 ? 9.5 4.27 -8.547 1 97.19 89 GLU A O 1
ATOM 736 N N . LEU A 1 90 ? 8.82 2.865 -10.062 1 95.81 90 LEU A N 1
ATOM 737 C CA . LEU A 1 90 ? 9.406 3.65 -11.141 1 95.81 90 LEU A CA 1
ATOM 738 C C . LEU A 1 90 ? 8.617 4.934 -11.375 1 95.81 90 LEU A C 1
ATOM 740 O O . LEU A 1 90 ? 9.203 5.996 -11.602 1 95.81 90 LEU A O 1
ATOM 744 N N . LEU A 1 91 ? 7.309 4.895 -11.242 1 96.31 91 LEU A N 1
ATOM 745 C CA . LEU A 1 91 ? 6.48 6.023 -11.656 1 96.31 91 LEU A CA 1
ATOM 746 C C . LEU A 1 91 ? 6.129 6.906 -10.461 1 96.31 91 LEU A C 1
ATOM 748 O O . LEU A 1 91 ? 5.918 8.109 -10.617 1 96.31 91 LEU A O 1
ATOM 752 N N . VAL A 1 92 ? 6.051 6.312 -9.344 1 97.88 92 VAL A N 1
ATOM 753 C CA . VAL A 1 92 ? 5.574 7.059 -8.188 1 97.88 92 VAL A CA 1
ATOM 754 C C . VAL A 1 92 ? 6.723 7.262 -7.199 1 97.88 92 VAL A C 1
ATOM 756 O O . VAL A 1 92 ? 7.051 8.391 -6.844 1 97.88 92 VAL A O 1
ATOM 759 N N . GLN A 1 93 ? 7.395 6.207 -6.816 1 98.5 93 GLN A N 1
ATOM 760 C CA . GLN A 1 93 ? 8.391 6.266 -5.758 1 98.5 93 GLN A CA 1
ATOM 761 C C . GLN A 1 93 ? 9.648 6.992 -6.227 1 98.5 93 GLN A C 1
ATOM 763 O O . GLN A 1 93 ? 10.18 7.848 -5.516 1 98.5 93 GLN A O 1
ATOM 768 N N . LEU A 1 94 ? 10.078 6.688 -7.43 1 98.25 94 LEU A N 1
ATOM 769 C CA . LEU A 1 94 ? 11.336 7.246 -7.91 1 98.25 94 LEU A CA 1
ATOM 770 C C . LEU A 1 94 ? 11.266 8.766 -7.977 1 98.25 94 LEU A C 1
ATOM 772 O O . LEU A 1 94 ? 12.117 9.461 -7.414 1 98.25 94 LEU A O 1
ATOM 776 N N . PRO A 1 95 ? 10.266 9.367 -8.641 1 98.31 95 PRO A N 1
ATOM 777 C CA . PRO A 1 95 ? 10.164 10.828 -8.57 1 98.31 95 PRO A CA 1
ATOM 778 C C . PRO A 1 95 ? 10.117 11.344 -7.137 1 98.31 95 PRO A C 1
ATOM 780 O O . PRO A 1 95 ? 10.695 12.391 -6.832 1 98.31 95 PRO A O 1
ATOM 783 N N . PHE A 1 96 ? 9.461 10.617 -6.324 1 98.81 96 PHE A N 1
ATOM 784 C CA . PHE A 1 96 ? 9.336 11.055 -4.941 1 98.81 96 PHE A CA 1
ATOM 785 C C . PHE A 1 96 ? 10.68 10.984 -4.223 1 98.81 96 PHE A C 1
ATOM 787 O O . PHE A 1 96 ? 10.953 11.789 -3.328 1 98.81 96 PHE A O 1
ATOM 794 N N . PHE A 1 97 ? 11.508 10.023 -4.574 1 98.81 97 PHE A N 1
ATOM 795 C CA . PHE A 1 97 ? 12.828 9.945 -3.953 1 98.81 97 PHE A CA 1
ATOM 796 C C . PHE A 1 97 ? 13.555 11.281 -4.066 1 98.81 97 PHE A C 1
ATOM 798 O O . PHE A 1 97 ? 14.18 11.734 -3.105 1 98.81 97 PHE A O 1
ATOM 805 N N . PHE A 1 98 ? 13.469 11.914 -5.172 1 98.56 98 PHE A N 1
ATOM 806 C CA . PHE A 1 98 ? 14.125 13.203 -5.383 1 98.56 98 PHE A CA 1
ATOM 807 C C . PHE A 1 98 ? 13.469 14.289 -4.531 1 98.56 98 PHE A C 1
ATOM 809 O O . PHE A 1 98 ? 14.164 15.086 -3.896 1 98.56 98 PHE A O 1
ATOM 816 N N . ILE A 1 99 ? 12.188 14.289 -4.496 1 98.69 99 ILE A N 1
ATOM 817 C CA . ILE A 1 99 ? 11.438 15.273 -3.717 1 98.69 99 ILE A CA 1
ATOM 818 C C . ILE A 1 99 ? 11.758 15.109 -2.234 1 98.69 99 ILE A C 1
ATOM 820 O O . ILE A 1 99 ? 11.953 16.109 -1.525 1 98.69 99 ILE A O 1
ATOM 824 N N . ALA A 1 100 ? 11.797 13.859 -1.821 1 98.81 100 ALA A N 1
ATOM 825 C CA . ALA A 1 100 ? 12.094 13.578 -0.418 1 98.81 100 ALA A CA 1
ATOM 826 C C . ALA A 1 100 ? 13.484 14.07 -0.041 1 98.81 100 ALA A C 1
ATOM 828 O O . ALA A 1 100 ? 13.672 14.68 1.019 1 98.81 100 ALA A O 1
ATOM 829 N N . CYS A 1 101 ? 14.445 13.836 -0.89 1 98.5 101 CYS A N 1
ATOM 830 C CA . CYS A 1 101 ? 15.805 14.281 -0.617 1 98.5 101 CYS A CA 1
ATOM 831 C C . CYS A 1 101 ? 15.867 15.805 -0.475 1 98.5 101 CYS A C 1
ATOM 833 O O . CYS A 1 101 ? 16.438 16.312 0.483 1 98.5 101 CYS A O 1
ATOM 835 N N . VAL A 1 102 ? 15.242 16.516 -1.357 1 98.19 102 VAL A N 1
ATOM 836 C CA . VAL A 1 102 ? 15.25 17.969 -1.32 1 98.19 102 VAL A CA 1
ATOM 837 C C . VAL A 1 102 ? 14.516 18.453 -0.072 1 98.19 102 VAL A C 1
ATOM 839 O O . VAL A 1 102 ? 15.016 19.328 0.65 1 98.19 102 VAL A O 1
ATOM 842 N N . GLY A 1 103 ? 13.336 17.891 0.149 1 98.06 103 GLY A N 1
ATOM 843 C CA . GLY A 1 103 ? 12.547 18.297 1.3 1 98.06 103 GLY A CA 1
ATOM 844 C C . GLY A 1 103 ? 13.25 18.047 2.623 1 98.06 103 GLY A C 1
ATOM 845 O O . GLY A 1 103 ? 13.188 18.875 3.529 1 98.06 103 GLY A O 1
ATOM 846 N N . LEU A 1 104 ? 13.836 16.922 2.754 1 98.06 104 LEU A N 1
ATOM 847 C CA . LEU A 1 104 ? 14.547 16.578 3.98 1 98.06 104 LEU A CA 1
ATOM 848 C C . LEU A 1 104 ? 15.773 17.469 4.164 1 98.06 104 LEU A C 1
ATOM 850 O O . LEU A 1 104 ? 16.078 17.891 5.281 1 98.06 104 LEU A O 1
ATOM 854 N N . PHE A 1 105 ? 16.469 17.703 3.057 1 97.06 105 PHE A N 1
ATOM 855 C CA . PHE A 1 105 ? 17.641 18.562 3.111 1 97.06 105 PHE A CA 1
ATOM 856 C C . PHE A 1 105 ? 17.266 19.969 3.574 1 97.06 105 PHE A C 1
ATOM 858 O O . PHE A 1 105 ? 17.984 20.578 4.367 1 97.06 105 PHE A O 1
ATOM 865 N N . LYS A 1 106 ? 16.141 20.469 3.184 1 96.38 106 LYS A N 1
ATOM 866 C CA . LYS A 1 106 ? 15.695 21.828 3.49 1 96.38 106 LYS A CA 1
ATOM 867 C C . LYS A 1 106 ? 14.961 21.875 4.828 1 96.38 106 LYS A C 1
ATOM 869 O O . LYS A 1 106 ? 14.555 22.953 5.273 1 96.38 106 LYS A O 1
ATOM 874 N N . ASP A 1 107 ? 14.719 20.719 5.422 1 95.5 107 ASP A N 1
ATOM 875 C CA . ASP A 1 107 ? 13.969 20.625 6.668 1 95.5 107 ASP A CA 1
ATOM 876 C C . ASP A 1 107 ? 12.578 21.234 6.516 1 95.5 107 ASP A C 1
ATOM 878 O O . ASP A 1 107 ? 12.133 22 7.375 1 95.5 107 ASP A O 1
ATOM 882 N N . SER A 1 108 ? 11.992 20.938 5.398 1 94.5 108 SER A N 1
ATOM 883 C CA . SER A 1 108 ? 10.664 21.469 5.121 1 94.5 108 SER A CA 1
ATOM 884 C C . SER A 1 108 ? 9.594 20.719 5.918 1 94.5 108 SER A C 1
ATOM 886 O O . SER A 1 108 ? 9.547 19.484 5.895 1 94.5 108 SER A O 1
ATOM 888 N N . LYS A 1 109 ? 8.727 21.406 6.551 1 94.19 109 LYS A N 1
ATOM 889 C CA . LYS A 1 109 ? 7.641 20.75 7.27 1 94.19 109 LYS A CA 1
ATOM 890 C C . LYS A 1 109 ? 6.648 20.109 6.301 1 94.19 109 LYS A C 1
ATOM 892 O O . LYS A 1 109 ? 5.938 19.172 6.664 1 94.19 109 LYS A O 1
ATOM 897 N N . TYR A 1 110 ? 6.621 20.578 5.047 1 95.81 110 TYR A N 1
ATOM 898 C CA . TYR A 1 110 ? 5.652 20.141 4.055 1 95.81 110 TYR A CA 1
ATOM 899 C C . TYR A 1 110 ? 6.043 18.781 3.484 1 95.81 110 TYR A C 1
ATOM 901 O O . TYR A 1 110 ? 5.246 18.125 2.803 1 95.81 110 TYR A O 1
ATOM 909 N N . ILE A 1 111 ? 7.227 18.281 3.758 1 98 111 ILE A N 1
ATOM 910 C CA . ILE A 1 111 ? 7.656 16.984 3.225 1 98 111 ILE A CA 1
ATOM 911 C C . ILE A 1 111 ? 7.109 15.859 4.098 1 98 111 ILE A C 1
ATOM 913 O O . ILE A 1 111 ? 7.09 14.703 3.68 1 98 111 ILE A O 1
ATOM 917 N N . ARG A 1 112 ? 6.664 16.172 5.289 1 98.31 112 ARG A N 1
ATOM 918 C CA . ARG A 1 112 ? 6.27 15.148 6.262 1 98.31 112 ARG A CA 1
ATOM 919 C C . ARG A 1 112 ? 5.02 14.406 5.801 1 98.31 112 ARG A C 1
ATOM 921 O O . ARG A 1 112 ? 4.926 13.188 5.945 1 98.31 112 ARG A O 1
ATOM 928 N N . LEU A 1 113 ? 4.098 15.156 5.25 1 98.5 113 LEU A N 1
ATOM 929 C CA . LEU A 1 113 ? 2.867 14.516 4.801 1 98.5 113 LEU A CA 1
ATOM 930 C C . LEU A 1 113 ? 3.145 13.555 3.65 1 98.5 113 LEU A C 1
ATOM 932 O O . LEU A 1 113 ? 2.766 12.383 3.709 1 98.5 113 LEU A O 1
ATOM 936 N N . PRO A 1 114 ? 3.857 13.977 2.594 1 98.69 114 PRO A N 1
ATOM 937 C CA . PRO A 1 114 ? 4.207 13.008 1.55 1 98.69 114 PRO A CA 1
ATOM 938 C C . PRO A 1 114 ? 5.047 11.852 2.078 1 98.69 114 PRO A C 1
ATOM 940 O O . PRO A 1 114 ? 4.938 10.727 1.576 1 98.69 114 PRO A O 1
ATOM 943 N N . LEU A 1 115 ? 5.875 12.125 3.039 1 98.88 115 LEU A N 1
ATOM 944 C CA . LEU A 1 115 ? 6.672 11.062 3.633 1 98.88 115 LEU A CA 1
ATOM 945 C C . LEU A 1 115 ? 5.777 10.039 4.324 1 98.88 115 LEU A C 1
ATOM 947 O O . LEU A 1 115 ? 6 8.828 4.207 1 98.88 115 LEU A O 1
ATOM 951 N N . ALA A 1 116 ? 4.773 10.492 5.055 1 98.88 116 ALA A N 1
ATOM 952 C CA . ALA A 1 116 ? 3.844 9.586 5.727 1 98.88 116 ALA A CA 1
ATOM 953 C C . ALA A 1 116 ? 3.104 8.711 4.719 1 98.88 116 ALA A C 1
ATOM 955 O O . ALA A 1 116 ? 2.973 7.5 4.914 1 98.88 116 ALA A O 1
ATOM 956 N N . ILE A 1 117 ? 2.664 9.312 3.674 1 98.88 117 ILE A N 1
ATOM 957 C CA . ILE A 1 117 ? 1.921 8.625 2.623 1 98.88 117 ILE A CA 1
ATOM 958 C C . ILE A 1 117 ? 2.834 7.633 1.909 1 98.88 117 ILE A C 1
ATOM 960 O O . ILE A 1 117 ? 2.449 6.484 1.671 1 98.88 117 ILE A O 1
ATOM 964 N N . TYR A 1 118 ? 4.062 8.086 1.602 1 98.88 118 TYR A N 1
ATOM 965 C CA . TYR A 1 118 ? 5.066 7.234 0.972 1 98.88 118 TYR A CA 1
ATOM 966 C C . TYR A 1 118 ? 5.344 6 1.818 1 98.88 118 TYR A C 1
ATOM 968 O O . TYR A 1 118 ? 5.375 4.879 1.301 1 98.88 118 TYR A O 1
ATOM 976 N N . GLY A 1 119 ? 5.582 6.23 3.064 1 98.88 119 GLY A N 1
ATOM 977 C CA . GLY A 1 119 ? 5.898 5.113 3.941 1 98.88 119 GLY A CA 1
ATOM 978 C C . GLY A 1 119 ? 4.809 4.059 3.979 1 98.88 119 GLY A C 1
ATOM 979 O O . GLY A 1 119 ? 5.094 2.861 3.908 1 98.88 119 GLY A O 1
ATOM 980 N N . ALA A 1 120 ? 3.59 4.473 4.086 1 98.81 120 ALA A N 1
ATOM 981 C CA . ALA A 1 120 ? 2.465 3.543 4.082 1 98.81 120 ALA A CA 1
ATOM 982 C C . ALA A 1 120 ? 2.395 2.775 2.764 1 98.81 120 ALA A C 1
ATOM 984 O O . ALA A 1 120 ? 2.199 1.559 2.756 1 98.81 120 ALA A O 1
ATOM 985 N N . HIS A 1 121 ? 2.535 3.475 1.671 1 98.88 121 HIS A N 1
ATOM 986 C CA . HIS A 1 121 ? 2.533 2.877 0.34 1 98.88 121 HIS A CA 1
ATOM 987 C C . HIS A 1 121 ? 3.625 1.818 0.21 1 98.88 121 HIS A C 1
ATOM 989 O O . HIS A 1 121 ? 3.346 0.677 -0.165 1 98.88 121 HIS A O 1
ATOM 995 N N . VAL A 1 122 ? 4.824 2.172 0.619 1 98.81 122 VAL A N 1
ATOM 996 C CA . VAL A 1 122 ? 5.961 1.286 0.384 1 98.81 122 VAL A CA 1
ATOM 997 C C . VAL A 1 122 ? 5.887 0.088 1.328 1 98.81 122 VAL A C 1
ATOM 999 O O . VAL A 1 122 ? 6.121 -1.051 0.916 1 98.81 122 VAL A O 1
ATOM 1002 N N . ALA A 1 123 ? 5.566 0.331 2.564 1 98.69 123 ALA A N 1
ATOM 1003 C CA . ALA A 1 123 ? 5.406 -0.799 3.477 1 98.69 123 ALA A CA 1
ATOM 1004 C C . ALA A 1 123 ? 4.367 -1.784 2.951 1 98.69 123 ALA A C 1
ATOM 1006 O O . ALA A 1 123 ? 4.559 -3 3.033 1 98.69 123 ALA A O 1
ATOM 1007 N N . THR A 1 124 ? 3.33 -1.254 2.395 1 98.75 124 THR A N 1
ATOM 1008 C CA . THR A 1 124 ? 2.26 -2.084 1.853 1 98.75 124 THR A CA 1
ATOM 1009 C C . THR A 1 124 ? 2.758 -2.9 0.663 1 98.75 124 THR A C 1
ATOM 1011 O O . THR A 1 124 ? 2.348 -4.047 0.476 1 98.75 124 THR A O 1
ATOM 1014 N N . THR A 1 125 ? 3.641 -2.361 -0.149 1 98.5 125 THR A N 1
ATOM 1015 C CA . THR A 1 125 ? 4.141 -3.07 -1.322 1 98.5 125 THR A CA 1
ATOM 1016 C C . THR A 1 125 ? 5.055 -4.219 -0.911 1 98.5 125 THR A C 1
ATOM 1018 O O . THR A 1 125 ? 5.168 -5.215 -1.628 1 98.5 125 THR A O 1
ATOM 1021 N N . VAL A 1 126 ? 5.734 -4.109 0.207 1 98.44 126 VAL A N 1
ATOM 1022 C CA . VAL A 1 126 ? 6.766 -5.074 0.571 1 98.44 126 VAL A CA 1
ATOM 1023 C C . VAL A 1 126 ? 6.137 -6.254 1.305 1 98.44 126 VAL A C 1
ATOM 1025 O O . VAL A 1 126 ? 6.605 -7.391 1.188 1 98.44 126 VAL A O 1
ATOM 1028 N N . LEU A 1 127 ? 5.035 -6.055 1.934 1 98.38 127 LEU A N 1
ATOM 1029 C CA . LEU A 1 127 ? 4.406 -7.043 2.803 1 98.38 127 LEU A CA 1
ATOM 1030 C C . LEU A 1 127 ? 4.043 -8.305 2.021 1 98.38 127 LEU A C 1
ATOM 1032 O O . LEU A 1 127 ? 4.352 -9.414 2.455 1 98.38 127 LEU A O 1
ATOM 1036 N N . PRO A 1 128 ? 3.412 -8.227 0.857 1 98.12 128 PRO A N 1
ATOM 1037 C CA . PRO A 1 128 ? 3.082 -9.445 0.119 1 98.12 128 PRO A CA 1
ATOM 1038 C C . PRO A 1 128 ? 4.32 -10.234 -0.31 1 98.12 128 PRO A C 1
ATOM 1040 O O . PRO A 1 128 ? 4.289 -11.469 -0.36 1 98.12 128 PRO A O 1
ATOM 1043 N N . THR A 1 129 ? 5.398 -9.531 -0.63 1 97.38 129 THR A N 1
ATOM 1044 C CA . THR A 1 129 ? 6.641 -10.211 -0.99 1 97.38 129 THR A CA 1
ATOM 1045 C C . THR A 1 129 ? 7.184 -11.008 0.194 1 97.38 129 THR A C 1
ATOM 1047 O O . THR A 1 129 ? 7.602 -12.156 0.038 1 97.38 129 THR A O 1
ATOM 1050 N N . ILE A 1 130 ? 7.152 -10.398 1.321 1 98.19 130 ILE A N 1
ATOM 1051 C CA . ILE A 1 130 ? 7.609 -11.07 2.535 1 98.19 130 ILE A CA 1
ATOM 1052 C C . ILE A 1 130 ? 6.727 -12.281 2.82 1 98.19 130 ILE A C 1
ATOM 1054 O O . ILE A 1 130 ? 7.23 -13.367 3.137 1 98.19 130 ILE A O 1
ATOM 1058 N N . ALA A 1 131 ? 5.453 -12.156 2.699 1 98.06 131 ALA A N 1
ATOM 1059 C CA . ALA A 1 131 ? 4.516 -13.25 2.934 1 98.06 131 ALA A CA 1
ATOM 1060 C C . ALA A 1 131 ? 4.777 -14.406 1.977 1 98.06 131 ALA A C 1
ATOM 1062 O O . ALA A 1 131 ? 4.812 -15.57 2.391 1 98.06 131 ALA A O 1
ATOM 1063 N N . GLU A 1 132 ? 4.98 -14.125 0.706 1 97.56 132 GLU A N 1
ATOM 1064 C CA . GLU A 1 132 ? 5.262 -15.156 -0.287 1 97.56 132 GLU A CA 1
ATOM 1065 C C . GLU A 1 132 ? 6.562 -15.891 0.031 1 97.56 132 GLU A C 1
ATOM 1067 O O . GLU A 1 132 ? 6.609 -17.125 0.02 1 97.56 132 GLU A O 1
ATOM 1072 N N . VAL A 1 133 ? 7.562 -15.156 0.363 1 97.31 133 VAL A N 1
ATOM 1073 C CA . VAL A 1 133 ? 8.891 -15.719 0.612 1 97.31 133 VAL A CA 1
ATOM 1074 C C . VAL A 1 133 ? 8.844 -16.609 1.855 1 97.31 133 VAL A C 1
ATOM 1076 O O . VAL A 1 133 ? 9.438 -17.688 1.872 1 97.31 133 VAL A O 1
ATOM 1079 N N . LEU A 1 134 ? 8.133 -16.219 2.818 1 97.5 134 LEU A N 1
ATOM 1080 C CA . LEU A 1 134 ? 8.164 -16.922 4.098 1 97.5 134 LEU A CA 1
ATOM 1081 C C . LEU A 1 134 ? 7.223 -18.125 4.09 1 97.5 134 LEU A C 1
ATOM 1083 O O . LEU A 1 134 ? 7.512 -19.156 4.699 1 97.5 134 LEU A O 1
ATOM 1087 N N . PHE A 1 135 ? 6.117 -18.062 3.307 1 96.38 135 PHE A N 1
ATOM 1088 C CA . PHE A 1 135 ? 5.07 -19.031 3.582 1 96.38 135 PHE A CA 1
ATOM 1089 C C . PHE A 1 135 ? 4.75 -19.859 2.334 1 96.38 135 PHE A C 1
ATOM 1091 O O . PHE A 1 135 ? 4.156 -20.922 2.426 1 96.38 135 PHE A O 1
ATOM 1098 N N . ASN A 1 136 ? 5.059 -19.344 1.158 1 96.06 136 ASN A N 1
ATOM 1099 C CA . ASN A 1 136 ? 4.684 -20.047 -0.061 1 96.06 136 ASN A CA 1
ATOM 1100 C C . ASN A 1 136 ? 5.598 -21.25 -0.32 1 96.06 136 ASN A C 1
ATOM 1102 O O . ASN A 1 136 ? 6.707 -21.078 -0.833 1 96.06 136 ASN A O 1
ATOM 1106 N N . GLU A 1 137 ? 5.109 -22.406 -0.139 1 94.62 137 GLU A N 1
ATOM 1107 C CA . GLU A 1 137 ? 5.898 -23.625 -0.273 1 94.62 137 GLU A CA 1
ATOM 1108 C C . GLU A 1 137 ? 6.125 -23.984 -1.741 1 94.62 137 GLU A C 1
ATOM 1110 O O . GLU A 1 137 ? 7.012 -24.781 -2.064 1 94.62 137 GLU A O 1
ATOM 1115 N N . ALA A 1 138 ? 5.363 -23.359 -2.533 1 92.19 138 ALA A N 1
ATOM 1116 C CA . ALA A 1 138 ? 5.516 -23.625 -3.959 1 92.19 138 ALA A CA 1
ATOM 1117 C C . ALA A 1 138 ? 6.793 -23 -4.504 1 92.19 138 ALA A C 1
ATOM 1119 O O . ALA A 1 138 ? 7.242 -23.344 -5.602 1 92.19 138 ALA A O 1
ATOM 1120 N N . LEU A 1 139 ? 7.246 -22.078 -3.611 1 92.25 139 LEU A N 1
ATOM 1121 C CA . LEU A 1 139 ? 8.516 -21.484 -4.008 1 92.25 139 LEU A CA 1
ATOM 1122 C C . LEU A 1 139 ? 9.68 -22.406 -3.68 1 92.25 139 LEU A C 1
ATOM 1124 O O . LEU A 1 139 ? 9.68 -23.047 -2.631 1 92.25 139 LEU A O 1
ATOM 1128 N N . ASP A 1 140 ? 10.5 -22.891 -4.582 1 91.69 140 ASP A N 1
ATOM 1129 C CA . ASP A 1 140 ? 11.633 -23.797 -4.402 1 91.69 140 ASP A CA 1
ATOM 1130 C C . ASP A 1 140 ? 12.742 -23.125 -3.592 1 91.69 140 ASP A C 1
ATOM 1132 O O . ASP A 1 140 ? 13.844 -22.906 -4.098 1 91.69 140 ASP A O 1
ATOM 1136 N N . LEU A 1 141 ? 12.367 -22.797 -2.27 1 96.56 141 LEU A N 1
ATOM 1137 C CA . LEU A 1 141 ? 13.305 -22.188 -1.333 1 96.56 141 LEU A CA 1
ATOM 1138 C C . LEU A 1 141 ? 13.414 -23.016 -0.055 1 96.56 141 LEU A C 1
ATOM 1140 O O . LEU A 1 141 ? 12.406 -23.484 0.469 1 96.56 141 LEU A O 1
ATOM 1144 N N . ASN A 1 142 ? 14.648 -23.219 0.401 1 97.12 142 ASN A N 1
ATOM 1145 C CA . ASN A 1 142 ? 14.82 -23.828 1.715 1 97.12 142 ASN A CA 1
ATOM 1146 C C . ASN A 1 142 ? 14.758 -22.797 2.83 1 97.12 142 ASN A C 1
ATOM 1148 O O . ASN A 1 142 ? 14.625 -21.594 2.561 1 97.12 142 ASN A O 1
ATOM 1152 N N . THR A 1 143 ? 14.82 -23.203 4.055 1 97.38 143 THR A N 1
ATOM 1153 C CA . THR A 1 143 ? 14.617 -22.344 5.207 1 97.38 143 THR A CA 1
ATOM 1154 C C . THR A 1 143 ? 15.664 -21.234 5.25 1 97.38 143 THR A C 1
ATOM 1156 O O . THR A 1 143 ? 15.344 -20.062 5.492 1 97.38 143 THR A O 1
ATOM 1159 N N . ALA A 1 144 ? 16.891 -21.578 5.02 1 97.62 144 ALA A N 1
ATOM 1160 C CA . ALA A 1 144 ? 17.984 -20.594 5.051 1 97.62 144 ALA A CA 1
ATOM 1161 C C . ALA A 1 144 ? 17.797 -19.547 3.957 1 97.62 144 ALA A C 1
ATOM 11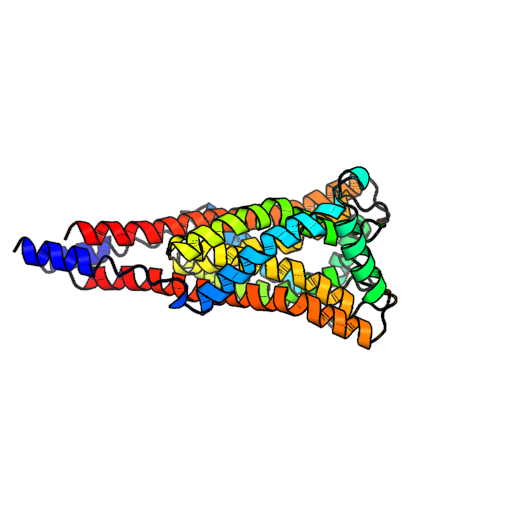63 O O . ALA A 1 144 ? 18.031 -18.359 4.184 1 97.62 144 ALA A O 1
ATOM 1164 N N . GLU A 1 145 ? 17.422 -19.984 2.793 1 97.62 145 GLU A N 1
ATOM 1165 C CA . GLU A 1 145 ? 17.172 -19.078 1.676 1 97.62 145 GLU A CA 1
ATOM 1166 C C . GLU A 1 145 ? 16.016 -18.125 1.978 1 97.62 145 GLU A C 1
ATOM 1168 O O . GLU A 1 145 ? 16.094 -16.938 1.697 1 97.62 145 GLU A O 1
ATOM 1173 N N . ARG A 1 146 ? 14.977 -18.625 2.576 1 98.19 146 ARG A N 1
ATOM 1174 C CA . ARG A 1 146 ? 13.836 -17.812 2.969 1 98.19 146 ARG A CA 1
ATOM 1175 C C . ARG A 1 146 ? 14.242 -16.75 3.977 1 98.19 146 ARG A C 1
ATOM 1177 O O . ARG A 1 146 ? 13.836 -15.586 3.863 1 98.19 146 ARG A O 1
ATOM 1184 N N . GLN A 1 147 ? 14.953 -17.125 4.938 1 98.12 147 GLN A N 1
ATOM 1185 C CA . GLN A 1 147 ? 15.383 -16.188 5.969 1 98.12 147 GLN A CA 1
ATOM 1186 C C . GLN A 1 147 ? 16.297 -15.109 5.387 1 98.12 147 GLN A C 1
ATOM 1188 O O . GLN A 1 147 ? 16.234 -13.945 5.785 1 98.12 147 GLN A O 1
ATOM 1193 N N . THR A 1 148 ? 17.188 -15.516 4.496 1 98.31 148 THR A N 1
ATOM 1194 C CA . THR A 1 148 ? 18.078 -14.562 3.846 1 98.31 148 THR A CA 1
ATOM 1195 C C . THR A 1 148 ? 17.281 -13.531 3.053 1 98.31 148 THR A C 1
ATOM 1197 O O . THR A 1 148 ? 17.516 -12.328 3.178 1 98.31 148 THR A O 1
ATOM 1200 N N . LEU A 1 149 ? 16.328 -14 2.297 1 97.94 149 LEU A N 1
ATOM 1201 C CA . LEU A 1 149 ? 15.492 -13.094 1.518 1 97.94 149 LEU A CA 1
ATOM 1202 C C . LEU A 1 149 ? 14.656 -12.203 2.43 1 97.94 149 LEU A C 1
ATOM 1204 O O . LEU A 1 149 ? 14.5 -11.008 2.16 1 97.94 149 LEU A O 1
ATOM 1208 N N . PHE A 1 150 ? 14.148 -12.789 3.477 1 98.38 150 PHE A N 1
ATOM 1209 C CA . PHE A 1 150 ? 13.453 -11.977 4.465 1 98.38 150 PHE A CA 1
ATOM 1210 C C . PHE A 1 150 ? 14.352 -10.859 4.973 1 98.38 150 PHE A C 1
ATOM 1212 O O . PHE A 1 150 ? 13.906 -9.719 5.121 1 98.38 150 PHE A O 1
ATOM 1219 N N . GLY A 1 151 ? 15.539 -11.172 5.254 1 97.88 151 GLY A N 1
ATOM 1220 C CA . GLY A 1 151 ? 16.5 -10.172 5.699 1 97.88 151 GLY A CA 1
ATOM 1221 C C . GLY A 1 151 ? 16.703 -9.062 4.688 1 97.88 151 GLY A C 1
ATOM 1222 O O . GLY A 1 151 ? 16.891 -7.898 5.066 1 97.88 151 GLY A O 1
ATOM 1223 N N . PHE A 1 152 ? 16.688 -9.367 3.432 1 95.81 152 PHE A N 1
ATOM 1224 C CA . PHE A 1 152 ? 16.859 -8.391 2.365 1 95.81 152 PHE A CA 1
ATOM 1225 C C . PHE A 1 152 ? 15.641 -7.48 2.26 1 95.81 152 PHE A C 1
ATOM 1227 O O . PHE A 1 152 ? 15.773 -6.281 2.008 1 95.81 152 PHE A O 1
ATOM 1234 N N . TYR A 1 153 ? 14.43 -7.992 2.488 1 97.38 153 TYR A N 1
ATOM 1235 C CA . TYR A 1 153 ? 13.195 -7.258 2.254 1 97.38 153 TYR A CA 1
ATOM 1236 C C . TYR A 1 153 ? 12.758 -6.52 3.512 1 97.38 153 TYR A C 1
ATOM 1238 O O . TYR A 1 153 ? 12.133 -5.457 3.43 1 97.38 153 TYR A O 1
ATOM 1246 N N . ALA A 1 154 ? 13.117 -7.004 4.672 1 97.81 154 ALA A N 1
ATOM 1247 C CA . ALA A 1 154 ? 12.586 -6.531 5.949 1 97.81 154 ALA A CA 1
ATOM 1248 C C . ALA A 1 154 ? 12.93 -5.059 6.172 1 97.81 154 ALA A C 1
ATOM 1250 O O . ALA A 1 154 ? 12.078 -4.277 6.602 1 97.81 154 ALA A O 1
ATOM 1251 N N . PRO A 1 155 ? 14.109 -4.605 5.848 1 96.94 155 PRO A N 1
ATOM 1252 C CA . PRO A 1 155 ? 14.422 -3.189 6.066 1 96.94 155 PRO A CA 1
ATOM 1253 C C . PRO A 1 155 ? 13.539 -2.258 5.238 1 96.94 155 PRO A C 1
ATOM 1255 O O . PRO A 1 155 ? 13.211 -1.151 5.68 1 96.94 155 PRO A O 1
ATOM 1258 N N . TYR A 1 156 ? 13.156 -2.727 4.129 1 96.81 156 TYR A N 1
ATOM 1259 C CA . TYR A 1 156 ? 12.344 -1.912 3.23 1 96.81 156 TYR A CA 1
ATOM 1260 C C . TYR A 1 156 ? 10.883 -1.927 3.654 1 96.81 156 TYR A C 1
ATOM 1262 O O . TYR A 1 156 ? 10.062 -1.188 3.102 1 96.81 156 TYR A O 1
ATOM 1270 N N . PHE A 1 157 ? 10.633 -2.775 4.523 1 98.44 157 PHE A N 1
ATOM 1271 C CA . PHE A 1 157 ? 9.328 -2.758 5.172 1 98.44 157 PHE A CA 1
ATOM 1272 C C . PHE A 1 157 ? 9.367 -1.916 6.441 1 98.44 157 PHE A C 1
ATOM 1274 O O . PHE A 1 157 ? 8.508 -1.055 6.648 1 98.44 157 PHE A O 1
ATOM 1281 N N . ILE A 1 158 ? 10.367 -2.086 7.285 1 98.56 158 ILE A N 1
ATOM 1282 C CA . ILE A 1 158 ? 10.469 -1.506 8.617 1 98.56 158 ILE A CA 1
ATOM 1283 C C . ILE A 1 158 ? 10.734 -0.006 8.508 1 98.56 158 ILE A C 1
ATOM 1285 O O . ILE A 1 158 ? 10.07 0.795 9.18 1 98.56 158 ILE A O 1
ATOM 1289 N N . LEU A 1 159 ? 11.656 0.382 7.672 1 98.56 159 LEU A N 1
ATOM 1290 C CA . LEU A 1 159 ? 12.039 1.789 7.598 1 98.56 159 LEU A CA 1
ATOM 1291 C C . LEU A 1 159 ? 10.875 2.637 7.078 1 98.56 159 LEU A C 1
ATOM 1293 O O . LEU A 1 159 ? 10.562 3.682 7.648 1 98.56 159 LEU A O 1
ATOM 1297 N N . PRO A 1 160 ? 10.227 2.223 6.027 1 98.75 160 PRO A N 1
ATOM 1298 C CA . PRO A 1 160 ? 9.055 2.984 5.598 1 98.75 160 PRO A CA 1
ATOM 1299 C C . PRO A 1 160 ? 7.98 3.076 6.68 1 98.75 160 PRO A C 1
ATOM 1301 O O . PRO A 1 160 ? 7.309 4.102 6.797 1 98.75 160 PRO A O 1
ATOM 1304 N N . LEU A 1 161 ? 7.805 2.061 7.441 1 98.69 161 LEU A N 1
ATOM 1305 C CA . LEU A 1 161 ? 6.859 2.129 8.547 1 98.69 161 LEU A CA 1
ATOM 1306 C C . LEU A 1 161 ? 7.289 3.178 9.57 1 98.69 161 LEU A C 1
ATOM 1308 O O . LEU A 1 161 ? 6.461 3.936 10.07 1 98.69 161 LEU A O 1
ATOM 1312 N N . ILE A 1 162 ? 8.547 3.207 9.844 1 98.75 162 ILE A N 1
ATOM 1313 C CA . ILE A 1 162 ? 9.094 4.203 10.766 1 98.75 162 ILE A CA 1
ATOM 1314 C C . ILE A 1 162 ? 8.875 5.605 10.188 1 98.75 162 ILE A C 1
ATOM 1316 O O . ILE A 1 162 ? 8.484 6.523 10.914 1 98.75 162 ILE A O 1
ATOM 1320 N N . ILE A 1 163 ? 9.109 5.762 8.914 1 98.81 163 ILE A N 1
ATOM 1321 C CA . ILE A 1 163 ? 8.898 7.039 8.242 1 98.81 163 ILE A CA 1
ATOM 1322 C C . ILE A 1 163 ? 7.441 7.477 8.414 1 98.81 163 ILE A C 1
ATOM 1324 O O . ILE A 1 163 ? 7.172 8.633 8.742 1 98.81 163 ILE A O 1
ATOM 1328 N N . THR A 1 164 ? 6.535 6.555 8.211 1 98.81 164 THR A N 1
ATOM 1329 C CA . THR A 1 164 ? 5.113 6.855 8.336 1 98.81 164 THR A CA 1
ATOM 1330 C C . THR A 1 164 ? 4.773 7.301 9.758 1 98.81 164 THR A C 1
ATOM 1332 O O . THR A 1 164 ? 4.145 8.344 9.953 1 98.81 164 THR A O 1
ATOM 1335 N N . VAL A 1 165 ? 5.211 6.605 10.734 1 98.69 165 VAL A N 1
ATOM 1336 C CA . VAL A 1 165 ? 4.871 6.871 12.125 1 98.69 165 VAL A CA 1
ATOM 1337 C C . VAL A 1 165 ? 5.52 8.18 12.57 1 98.69 165 VAL A C 1
ATOM 1339 O O . VAL A 1 165 ? 4.863 9.031 13.18 1 98.69 165 VAL A O 1
ATOM 1342 N N . ASP A 1 166 ? 6.781 8.328 12.273 1 98.62 166 ASP A N 1
ATOM 1343 C CA . ASP A 1 166 ? 7.492 9.547 12.648 1 98.62 166 ASP A CA 1
ATOM 1344 C C . ASP A 1 166 ? 6.844 10.781 12.016 1 98.62 166 ASP A C 1
ATOM 1346 O O . ASP A 1 166 ? 6.621 11.781 12.695 1 98.62 166 ASP A O 1
ATOM 1350 N N . SER A 1 167 ? 6.609 10.688 10.758 1 98.44 167 SER A N 1
ATOM 1351 C CA . SER A 1 167 ? 5.992 11.812 10.07 1 98.44 167 SER A CA 1
ATOM 1352 C C . SER A 1 167 ? 4.586 12.086 10.594 1 98.44 167 SER A C 1
ATOM 1354 O O . SER A 1 167 ? 4.164 13.234 10.703 1 98.44 167 SER A O 1
ATOM 1356 N N . PHE A 1 168 ? 3.883 11.031 10.883 1 98.19 168 PHE A N 1
ATOM 1357 C CA . PHE A 1 168 ? 2.559 11.156 11.484 1 98.19 168 PHE A CA 1
ATOM 1358 C C . PHE A 1 168 ? 2.623 11.969 12.773 1 98.19 168 PHE A C 1
ATOM 1360 O O . PHE A 1 168 ? 1.833 12.891 12.969 1 98.19 168 PHE A O 1
ATOM 1367 N N . VAL A 1 169 ? 3.516 11.656 13.609 1 97.69 169 VAL A N 1
ATOM 1368 C CA . VAL A 1 169 ? 3.67 12.32 14.898 1 97.69 169 VAL A CA 1
ATOM 1369 C C . VAL A 1 169 ? 4.047 13.781 14.688 1 97.69 169 VAL A C 1
ATOM 1371 O O . VAL A 1 169 ? 3.471 14.68 15.312 1 97.69 169 VAL A O 1
ATOM 1374 N N . ARG A 1 170 ? 4.93 14.016 13.836 1 96.38 170 ARG A N 1
ATOM 1375 C CA . ARG A 1 170 ? 5.398 15.383 13.602 1 96.38 170 ARG A CA 1
ATOM 1376 C C . ARG A 1 170 ? 4.285 16.25 13.023 1 96.38 170 ARG A C 1
ATOM 1378 O O . ARG A 1 170 ? 4.102 17.391 13.453 1 96.38 170 ARG A O 1
ATOM 1385 N N . ILE A 1 171 ? 3.572 15.734 12.125 1 96.31 171 ILE A N 1
ATOM 1386 C CA . ILE A 1 171 ? 2.473 16.484 11.531 1 96.31 171 ILE A CA 1
ATOM 1387 C C . ILE A 1 171 ? 1.426 16.797 12.602 1 96.31 171 ILE A C 1
ATOM 1389 O O . ILE A 1 171 ? 0.913 17.922 12.672 1 96.31 171 ILE A O 1
ATOM 1393 N N . ASN A 1 172 ? 1.097 15.789 13.375 1 94.81 172 ASN A N 1
ATOM 1394 C CA . ASN A 1 172 ? 0.129 16.016 14.445 1 94.81 172 ASN A CA 1
ATOM 1395 C C . ASN A 1 172 ? 0.593 17.109 15.398 1 94.81 172 ASN A C 1
ATOM 1397 O O . ASN A 1 172 ? -0.223 17.875 15.914 1 94.81 172 ASN A O 1
ATOM 1401 N N . ASN A 1 173 ? 1.831 17.172 15.617 1 93.31 173 ASN A N 1
ATOM 1402 C CA . ASN A 1 173 ? 2.379 18.234 16.453 1 93.31 173 ASN A CA 1
ATOM 1403 C C . ASN A 1 173 ? 2.23 19.594 15.773 1 93.31 173 ASN A C 1
ATOM 1405 O O . ASN A 1 173 ? 1.96 20.594 16.453 1 93.31 173 ASN A O 1
ATOM 1409 N N . TYR A 1 174 ? 2.455 19.625 14.508 1 90.25 174 TYR A N 1
ATOM 1410 C CA . TYR A 1 174 ? 2.25 20.875 13.781 1 90.25 174 TYR A CA 1
ATOM 1411 C C . TYR A 1 174 ? 0.804 21.328 13.891 1 90.25 174 TYR A C 1
ATOM 1413 O O . TYR A 1 174 ? 0.538 22.531 13.992 1 90.25 174 TYR A O 1
ATOM 1421 N N . LEU A 1 175 ? -0.105 20.391 13.844 1 89.44 175 LEU A N 1
ATOM 1422 C CA . LEU A 1 175 ? -1.529 20.703 13.852 1 89.44 175 LEU A CA 1
ATOM 1423 C C . LEU A 1 175 ? -1.979 21.156 15.234 1 89.44 175 LEU A C 1
ATOM 1425 O O . LEU A 1 175 ? -2.91 21.953 15.367 1 89.44 175 LEU A O 1
ATOM 1429 N N . LYS A 1 176 ? -1.432 20.688 16.281 1 86.5 176 LYS A N 1
ATOM 1430 C CA . LYS A 1 176 ? -1.785 21.062 17.641 1 86.5 176 LYS A CA 1
ATOM 1431 C C . LYS A 1 176 ? -1.305 22.469 17.984 1 86.5 176 LYS A C 1
ATOM 1433 O O . LYS A 1 176 ? -2.002 23.219 18.656 1 86.5 176 LYS A O 1
ATOM 1438 N N . VAL A 1 177 ? -0.135 22.828 17.766 1 71.31 177 VAL A N 1
ATOM 1439 C CA . VAL A 1 177 ? 0.434 24.125 18.094 1 71.31 177 VAL A CA 1
ATOM 1440 C C . VAL A 1 177 ? -0.382 25.234 17.438 1 71.31 177 VAL A C 1
ATOM 1442 O O . VAL A 1 177 ? -0.574 26.297 18.016 1 71.31 177 VAL A O 1
ATOM 1445 N N . ASP A 1 178 ? -0.895 25.109 16.406 1 57.88 178 ASP A N 1
ATOM 1446 C CA . ASP A 1 178 ? -1.679 26.141 15.734 1 57.88 178 ASP A CA 1
ATOM 1447 C C . ASP A 1 178 ? -2.951 26.453 16.516 1 57.88 178 ASP A C 1
ATOM 1449 O O . ASP A 1 178 ? -3.385 27.609 16.562 1 57.88 178 ASP A O 1
ATOM 1453 N N . VAL A 1 179 ? -3.541 25.625 17.344 1 52.41 179 VAL A N 1
ATOM 1454 C CA . VAL A 1 179 ? -4.75 25.859 18.125 1 52.41 179 VAL A CA 1
ATOM 1455 C C . VAL A 1 179 ? -4.398 26.609 19.406 1 52.41 179 VAL A C 1
ATOM 1457 O O . VAL A 1 179 ? -5.156 27.469 19.859 1 52.41 179 VAL A O 1
ATOM 1460 N N . SER A 1 180 ? -3.266 26.438 20.016 1 48.75 180 SER A N 1
ATOM 1461 C CA . SER A 1 180 ? -2.922 27.062 21.297 1 48.75 180 SER A CA 1
ATOM 1462 C C . SER A 1 180 ? -2.604 28.547 21.109 1 48.75 180 SER A C 1
ATOM 1464 O O . SER A 1 180 ? -2.877 29.359 22 1 48.75 180 SER A O 1
ATOM 1466 N N . THR A 1 181 ? -1.956 28.906 20.109 1 47.59 181 THR A N 1
ATOM 1467 C CA . THR A 1 181 ? -1.618 30.328 19.984 1 47.59 181 THR A CA 1
ATOM 1468 C C . THR A 1 181 ? -2.871 31.156 19.75 1 47.59 181 THR A C 1
ATOM 1470 O O . THR A 1 181 ? -2.887 32.375 20.031 1 47.59 181 THR A O 1
ATOM 1473 N N . LYS A 1 182 ? -3.891 30.609 19.234 1 51 182 LYS A N 1
ATOM 1474 C CA . LYS A 1 182 ? -5.09 31.422 19.078 1 51 182 LYS A CA 1
ATOM 1475 C C . LYS A 1 182 ? -5.801 31.625 20.406 1 51 182 LYS A C 1
ATOM 1477 O O . LYS A 1 182 ? -6.578 32.562 20.562 1 51 182 LYS A O 1
ATOM 1482 N N . LYS A 1 183 ? -5.633 30.859 21.469 1 49.69 183 LYS A N 1
ATOM 1483 C CA . LYS A 1 183 ? -6.348 31.094 22.719 1 49.69 183 LYS A CA 1
ATOM 1484 C C . LYS A 1 183 ? -5.691 32.188 23.516 1 49.69 183 LYS A C 1
ATOM 1486 O O . LYS A 1 183 ? -6.277 32.719 24.484 1 49.69 183 LYS A O 1
ATOM 1491 N N . THR A 1 184 ? -4.453 32.469 23.422 1 43.91 184 THR A N 1
ATOM 1492 C CA . THR A 1 184 ? -3.863 33.438 24.328 1 43.91 184 THR A CA 1
ATOM 1493 C C . THR A 1 184 ? -4.055 34.844 23.797 1 43.91 184 THR A C 1
ATOM 1495 O O . THR A 1 184 ? -3.76 35.812 24.5 1 43.91 184 THR A O 1
ATOM 1498 N N . GLN A 1 185 ? -4.445 35.031 22.562 1 36.12 185 GLN A N 1
ATOM 1499 C CA . GLN A 1 185 ? -4.656 36.438 22.344 1 36.12 185 GLN A CA 1
ATOM 1500 C C . GLN A 1 185 ? -6.109 36.844 22.594 1 36.12 185 GLN A C 1
ATOM 1502 O O . GLN A 1 185 ? -7.023 36.062 22.297 1 36.12 185 GLN A O 1
ATOM 1507 N N . MET B 1 1 ? -17.641 44.062 26.297 1 49.66 1 MET B N 1
ATOM 1508 C CA . MET B 1 1 ? -16.391 43.344 26.062 1 49.66 1 MET B CA 1
ATOM 1509 C C . MET B 1 1 ? -16.547 41.844 26.328 1 49.66 1 MET B C 1
ATOM 1511 O O . MET B 1 1 ? -16.062 41.031 25.531 1 49.66 1 MET B O 1
ATOM 1515 N N . ALA B 1 2 ? -17.062 41.406 27.344 1 64.19 2 ALA B N 1
ATOM 1516 C CA . ALA B 1 2 ? -17.359 40 27.594 1 64.19 2 ALA B CA 1
ATOM 1517 C C . ALA B 1 2 ? -18.344 39.438 26.578 1 64.19 2 ALA B C 1
ATOM 1519 O O . ALA B 1 2 ? -18.188 38.312 26.094 1 64.19 2 ALA B O 1
ATOM 1520 N N . GLU B 1 3 ? -19.344 40.188 26.203 1 56.25 3 GLU B N 1
ATOM 1521 C CA . GLU B 1 3 ? -20.297 39.688 25.234 1 56.25 3 GLU B CA 1
ATOM 1522 C C . GLU B 1 3 ? -19.672 39.531 23.859 1 56.25 3 GLU B C 1
ATOM 1524 O O . GLU B 1 3 ? -19.969 38.594 23.125 1 56.25 3 GLU B O 1
ATOM 1529 N N . GLN B 1 4 ? -18.797 40.469 23.391 1 47.81 4 GLN B N 1
ATOM 1530 C CA . GLN B 1 4 ? -18.125 40.312 22.109 1 47.81 4 GLN B CA 1
ATOM 1531 C C . GLN B 1 4 ? -17.125 39.156 22.156 1 47.81 4 GLN B C 1
ATOM 1533 O O . GLN B 1 4 ? -16.953 38.438 21.172 1 47.81 4 GLN B O 1
ATOM 1538 N N . GLN B 1 5 ? -16.391 38.938 23.203 1 46.44 5 GLN B N 1
ATOM 1539 C CA . GLN B 1 5 ? -15.531 37.781 23.297 1 46.44 5 GLN B CA 1
ATOM 1540 C C . GLN B 1 5 ? -16.344 36.469 23.297 1 46.44 5 GLN B C 1
ATOM 1542 O O . GLN B 1 5 ? -15.945 35.469 22.688 1 46.44 5 GLN B O 1
ATOM 1547 N N . GLN B 1 6 ? -17.5 36.438 24.031 1 46.81 6 GLN B N 1
ATOM 1548 C CA . GLN B 1 6 ? -18.344 35.25 23.953 1 46.81 6 GLN B CA 1
ATOM 1549 C C . GLN B 1 6 ? -18.859 35.031 22.531 1 46.81 6 GLN 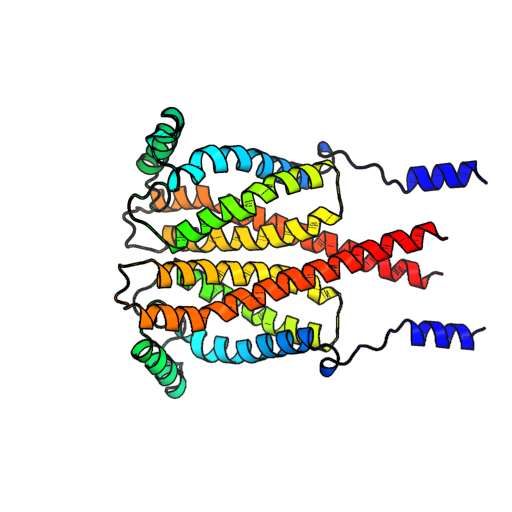B C 1
ATOM 1551 O O . GLN B 1 6 ? -18.953 33.906 22.062 1 46.81 6 GLN B O 1
ATOM 1556 N N . GLN B 1 7 ? -19.25 36.031 21.828 1 43.09 7 GLN B N 1
ATOM 1557 C CA . GLN B 1 7 ? -19.688 35.875 20.453 1 43.09 7 GLN B CA 1
ATOM 1558 C C . GLN B 1 7 ? -18.531 35.469 19.547 1 43.09 7 GLN B C 1
ATOM 1560 O O . GLN B 1 7 ? -18.719 34.656 18.641 1 43.09 7 GLN B O 1
ATOM 1565 N N . GLN B 1 8 ? -17.297 36.062 19.609 1 38.72 8 GLN B N 1
ATOM 1566 C CA . GLN B 1 8 ? -16.156 35.625 18.812 1 38.72 8 GLN B CA 1
ATOM 1567 C C . GLN B 1 8 ? -15.766 34.188 19.203 1 38.72 8 GLN B C 1
ATOM 1569 O O . GLN B 1 8 ? -15.336 33.406 18.344 1 38.72 8 GLN B O 1
ATOM 1574 N N . GLN B 1 9 ? -15.562 33.75 20.391 1 40.38 9 GLN B N 1
ATOM 1575 C CA . GLN B 1 9 ? -15.391 32.344 20.75 1 40.38 9 GLN B CA 1
ATOM 1576 C C . GLN B 1 9 ? -16.516 31.484 20.203 1 40.38 9 GLN B C 1
ATOM 1578 O O . GLN B 1 9 ? -16.297 30.344 19.781 1 40.38 9 GLN B O 1
ATOM 1583 N N . GLN B 1 10 ? -17.781 31.734 20.328 1 41.41 10 GLN B N 1
ATOM 1584 C CA . GLN B 1 10 ? -18.906 31.031 19.703 1 41.41 10 GLN B CA 1
ATOM 1585 C C . GLN B 1 10 ? -18.766 31.016 18.188 1 41.41 10 GLN B C 1
ATOM 1587 O O . GLN B 1 10 ? -19.156 30.047 17.531 1 41.41 10 GLN B O 1
ATOM 1592 N N . GLN B 1 11 ? -18.484 32.062 17.422 1 39.03 11 GLN B N 1
ATOM 1593 C CA . GLN B 1 11 ? -18.281 32.125 15.984 1 39.03 11 GLN B CA 1
ATOM 1594 C C . GLN B 1 11 ? -17.047 31.297 15.586 1 39.03 11 GLN B C 1
ATOM 1596 O O . GLN B 1 11 ? -16.984 30.766 14.477 1 39.03 11 GLN B O 1
ATOM 1601 N N . GLN B 1 12 ? -15.844 31.406 16.203 1 38.84 12 GLN B N 1
ATOM 1602 C CA . GLN B 1 12 ? -14.672 30.578 15.898 1 38.84 12 GLN B CA 1
ATOM 1603 C C . GLN B 1 12 ? -14.961 29.109 16.156 1 38.84 12 GLN B C 1
ATOM 1605 O O . GLN B 1 12 ? -14.109 28.25 15.914 1 38.84 12 GLN B O 1
ATOM 1610 N N . VAL B 1 13 ? -15.727 28.734 17.188 1 42.94 13 VAL B N 1
ATOM 1611 C CA . VAL B 1 13 ? -16.281 27.391 17.156 1 42.94 13 VAL B CA 1
ATOM 1612 C C . VAL B 1 13 ? -16.938 27.141 15.797 1 42.94 13 VAL B C 1
ATOM 1614 O O . VAL B 1 13 ? -18.078 27.531 15.57 1 42.94 13 VAL B O 1
ATOM 1617 N N . ALA B 1 14 ? -16.422 27.5 14.781 1 45.69 14 ALA B N 1
ATOM 1618 C CA . ALA B 1 14 ? -16.891 27.203 13.438 1 45.69 14 ALA B CA 1
ATOM 1619 C C . ALA B 1 14 ? -17.797 25.969 13.43 1 45.69 14 ALA B C 1
ATOM 1621 O O . ALA B 1 14 ? -17.422 24.906 13.938 1 45.69 14 ALA B O 1
ATOM 1622 N N . ALA B 1 15 ? -19.062 26.094 13.438 1 52.84 15 ALA B N 1
ATOM 1623 C CA . ALA B 1 15 ? -20.156 25.125 13.492 1 52.84 15 ALA B CA 1
ATOM 1624 C C . ALA B 1 15 ? -19.781 23.828 12.789 1 52.84 15 ALA B C 1
ATOM 1626 O O . ALA B 1 15 ? -19.312 23.844 11.641 1 52.84 15 ALA B O 1
ATOM 1627 N N . LYS B 1 16 ? -19.359 22.828 13.625 1 66 16 LYS B N 1
ATOM 1628 C CA . LYS B 1 16 ? -19.25 21.5 13.039 1 66 16 LYS B CA 1
ATOM 1629 C C . LYS B 1 16 ? -20.297 21.281 11.953 1 66 16 LYS B C 1
ATOM 1631 O O . LYS B 1 16 ? -21.5 21.453 12.195 1 66 16 LYS B O 1
ATOM 1636 N N . LYS B 1 17 ? -19.828 21.469 10.805 1 78.94 17 LYS B N 1
ATOM 1637 C CA . LYS B 1 17 ? -20.719 21.203 9.68 1 78.94 17 LYS B CA 1
ATOM 1638 C C . LYS B 1 17 ? -21.234 19.766 9.703 1 78.94 17 LYS B C 1
ATOM 1640 O O . LYS B 1 17 ? -20.469 18.828 9.977 1 78.94 17 LYS B O 1
ATOM 1645 N N . SER B 1 18 ? -22.469 19.688 9.648 1 89.5 18 SER B N 1
ATOM 1646 C CA . SER B 1 18 ? -23.109 18.375 9.578 1 89.5 18 SER B CA 1
ATOM 1647 C C . SER B 1 18 ? -22.516 17.531 8.453 1 89.5 18 SER B C 1
ATOM 1649 O O . SER B 1 18 ? -22.016 18.062 7.461 1 89.5 18 SER B O 1
ATOM 1651 N N . LEU B 1 19 ? -22.484 16.25 8.625 1 92.56 19 LEU B N 1
ATOM 1652 C CA . LEU B 1 19 ? -21.953 15.305 7.641 1 92.56 19 LEU B CA 1
ATOM 1653 C C . LEU B 1 19 ? -22.672 15.453 6.301 1 92.56 19 LEU B C 1
ATOM 1655 O O . LEU B 1 19 ? -22.047 15.312 5.246 1 92.56 19 LEU B O 1
ATOM 1659 N N . ILE B 1 20 ? -23.969 15.734 6.328 1 91.5 20 ILE B N 1
ATOM 1660 C CA . ILE B 1 20 ? -24.781 15.859 5.117 1 91.5 20 ILE B CA 1
ATOM 1661 C C . ILE B 1 20 ? -24.328 17.078 4.324 1 91.5 20 ILE B C 1
ATOM 1663 O O . ILE B 1 20 ? -24.391 17.094 3.092 1 91.5 20 ILE B O 1
ATOM 1667 N N . SER B 1 21 ? -23.812 18.078 4.977 1 94 21 SER B N 1
ATOM 1668 C CA . SER B 1 21 ? -23.359 19.297 4.332 1 94 21 SER B CA 1
ATOM 1669 C C . SER B 1 21 ? -21.953 19.141 3.76 1 94 21 SER B C 1
ATOM 1671 O O . SER B 1 21 ? -21.438 20.031 3.068 1 94 21 SER B O 1
ATOM 1673 N N . ARG B 1 22 ? -21.297 18.047 4.027 1 96.12 22 ARG B N 1
ATOM 1674 C CA . ARG B 1 22 ? -19.984 17.672 3.512 1 96.12 22 ARG B CA 1
ATOM 1675 C C . ARG B 1 22 ? -20.078 16.438 2.627 1 96.12 22 ARG B C 1
ATOM 1677 O O . ARG B 1 22 ? -19.719 15.336 3.053 1 96.12 22 ARG B O 1
ATOM 1684 N N . PRO B 1 23 ? -20.469 16.594 1.44 1 95.94 23 PRO B N 1
ATOM 1685 C CA . PRO B 1 23 ? -20.828 15.461 0.583 1 95.94 23 PRO B CA 1
ATOM 1686 C C . PRO B 1 23 ? -19.688 14.469 0.41 1 95.94 23 PRO B C 1
ATOM 1688 O O . PRO B 1 23 ? -19.906 13.258 0.371 1 95.94 23 PRO B O 1
ATOM 1691 N N . LEU B 1 24 ? -18.531 15.023 0.199 1 97 24 LEU B N 1
ATOM 1692 C CA . LEU B 1 24 ? -17.406 14.102 0.034 1 97 24 LEU B CA 1
ATOM 1693 C C . LEU B 1 24 ? -17.156 13.312 1.314 1 97 24 LEU B C 1
ATOM 1695 O O . LEU B 1 24 ? -16.891 12.109 1.265 1 97 24 LEU B O 1
ATOM 1699 N N . ASP B 1 25 ? -17.219 13.984 2.463 1 98.12 25 ASP B N 1
ATOM 1700 C CA . ASP B 1 25 ? -17.078 13.297 3.742 1 98.12 25 ASP B CA 1
ATOM 1701 C C . ASP B 1 25 ? -18.203 12.273 3.943 1 98.12 25 ASP B C 1
ATOM 1703 O O . ASP B 1 25 ? -17.984 11.227 4.555 1 98.12 25 ASP B O 1
ATOM 1707 N N . LEU B 1 26 ? -19.391 12.633 3.445 1 98 26 LEU B N 1
ATOM 1708 C CA . LEU B 1 26 ? -20.5 11.688 3.523 1 98 26 LEU B CA 1
ATOM 1709 C C . LEU B 1 26 ? -20.203 10.43 2.721 1 98 26 LEU B C 1
ATOM 1711 O O . LEU B 1 26 ? -20.469 9.312 3.184 1 98 26 LEU B O 1
ATOM 1715 N N . VAL B 1 27 ? -19.656 10.602 1.538 1 98.44 27 VAL B N 1
ATOM 1716 C CA . VAL B 1 27 ? -19.281 9.461 0.708 1 98.44 27 VAL B CA 1
ATOM 1717 C C . VAL B 1 27 ? -18.25 8.602 1.442 1 98.44 27 VAL B C 1
ATOM 1719 O O . VAL B 1 27 ? -18.375 7.375 1.479 1 98.44 27 VAL B O 1
ATOM 1722 N N . TYR B 1 28 ? -17.266 9.289 2.018 1 98.69 28 TYR B N 1
ATOM 1723 C CA . TYR B 1 28 ? -16.25 8.555 2.77 1 98.69 28 TYR B CA 1
ATOM 1724 C C . TYR B 1 28 ? -16.875 7.785 3.924 1 98.69 28 TYR B C 1
ATOM 1726 O O . TYR B 1 28 ? -16.547 6.617 4.145 1 98.69 28 TYR B O 1
ATOM 1734 N N . PHE B 1 29 ? -17.766 8.469 4.633 1 98.5 29 PHE B N 1
ATOM 1735 C CA . PHE B 1 29 ? -18.422 7.859 5.785 1 98.5 29 PHE B CA 1
ATOM 1736 C C . PHE B 1 29 ? -19.172 6.602 5.375 1 98.5 29 PHE B C 1
ATOM 1738 O O . PHE B 1 29 ? -19.047 5.555 6.016 1 98.5 29 PHE B O 1
ATOM 1745 N N . LEU B 1 30 ? -19.922 6.688 4.34 1 98.19 30 LEU B N 1
ATOM 1746 C CA . LEU B 1 30 ? -20.688 5.547 3.855 1 98.19 30 LEU B CA 1
ATOM 1747 C C . LEU B 1 30 ? -19.766 4.422 3.391 1 98.19 30 LEU B C 1
ATOM 1749 O O . LEU B 1 30 ? -20.047 3.246 3.623 1 98.19 30 LEU B O 1
ATOM 1753 N N . TYR B 1 31 ? -18.75 4.777 2.721 1 98.56 31 TYR B N 1
ATOM 1754 C CA . TYR B 1 31 ? -17.75 3.816 2.277 1 98.56 31 TYR B CA 1
ATOM 1755 C C . TYR B 1 31 ? -17.203 3.02 3.455 1 98.56 31 TYR B C 1
ATOM 1757 O O . TYR B 1 31 ? -17.188 1.786 3.428 1 98.56 31 TYR B O 1
ATOM 1765 N N . PHE B 1 32 ? -16.766 3.695 4.52 1 98.69 32 PHE B N 1
ATOM 1766 C CA . PHE B 1 32 ? -16.188 3.029 5.68 1 98.69 32 PHE B CA 1
ATOM 1767 C C . PHE B 1 32 ? -17.25 2.229 6.426 1 98.69 32 PHE B C 1
ATOM 1769 O O . PHE B 1 32 ? -17 1.087 6.824 1 98.69 32 PHE B O 1
ATOM 1776 N N . ALA B 1 33 ? -18.422 2.836 6.57 1 98.31 33 ALA B N 1
ATOM 1777 C CA . ALA B 1 33 ? -19.5 2.188 7.312 1 98.31 33 ALA B CA 1
ATOM 1778 C C . ALA B 1 33 ? -19.922 0.881 6.645 1 98.31 33 ALA B C 1
ATOM 1780 O O . ALA B 1 33 ? -20.141 -0.125 7.32 1 98.31 33 ALA B O 1
ATOM 1781 N N . THR B 1 34 ? -19.969 0.869 5.344 1 97 34 THR B N 1
ATOM 1782 C CA . THR B 1 34 ? -20.406 -0.321 4.629 1 97 34 THR B CA 1
ATOM 1783 C C . THR B 1 34 ? -19.297 -1.364 4.566 1 97 34 THR B C 1
ATOM 1785 O O . THR B 1 34 ? -19.562 -2.559 4.426 1 97 34 THR B O 1
ATOM 1788 N N . HIS B 1 35 ? -18.078 -0.933 4.66 1 97.19 35 HIS B N 1
ATOM 1789 C CA . HIS B 1 35 ? -16.953 -1.862 4.617 1 97.19 35 HIS B CA 1
ATOM 1790 C C . HIS B 1 35 ? -16.906 -2.719 5.875 1 97.19 35 HIS B C 1
ATOM 1792 O O . HIS B 1 35 ? -16.422 -3.852 5.84 1 97.19 35 HIS B O 1
ATOM 1798 N N . ILE B 1 36 ? -17.391 -2.182 6.98 1 97.38 36 ILE B N 1
ATOM 1799 C CA . ILE B 1 36 ? -17.312 -2.865 8.266 1 97.38 36 ILE B CA 1
ATOM 1800 C C . ILE B 1 36 ? -18.062 -4.191 8.195 1 97.38 36 ILE B C 1
ATOM 1802 O O . ILE B 1 36 ? -17.469 -5.258 8.375 1 97.38 36 ILE B O 1
ATOM 1806 N N . PRO B 1 37 ? -19.344 -4.266 7.812 1 95.25 37 PRO B N 1
ATOM 1807 C CA . PRO B 1 37 ? -20.031 -5.559 7.754 1 95.25 37 PRO B CA 1
ATOM 1808 C C . PRO B 1 37 ? -19.484 -6.465 6.652 1 95.25 37 PRO B C 1
ATOM 1810 O O . PRO B 1 37 ? -19.453 -7.688 6.816 1 95.25 37 PRO B O 1
ATOM 1813 N N . VAL B 1 38 ? -19.047 -5.938 5.555 1 92.88 38 VAL B N 1
ATOM 1814 C CA . VAL B 1 38 ? -18.516 -6.742 4.457 1 92.88 38 VAL B CA 1
ATOM 1815 C C . VAL B 1 38 ? -17.234 -7.426 4.898 1 92.88 38 VAL B C 1
ATOM 1817 O O . VAL B 1 38 ? -17.031 -8.617 4.656 1 92.88 38 VAL B O 1
ATOM 1820 N N . THR B 1 39 ? -16.328 -6.625 5.512 1 95.06 39 THR B N 1
ATOM 1821 C CA . THR B 1 39 ? -15.07 -7.168 6 1 95.06 39 THR B CA 1
ATOM 1822 C C . THR B 1 39 ? -15.32 -8.273 7.023 1 95.06 39 THR B C 1
ATOM 1824 O O . THR B 1 39 ? -14.719 -9.344 6.941 1 95.06 39 THR B O 1
ATOM 1827 N N . LEU B 1 40 ? -16.281 -8.133 7.895 1 93.38 40 LEU B N 1
ATOM 1828 C CA . LEU B 1 40 ? -16.562 -9.086 8.961 1 93.38 40 LEU B CA 1
ATOM 1829 C C . LEU B 1 40 ? -17.281 -10.312 8.422 1 93.38 40 LEU B C 1
ATOM 1831 O O . LEU B 1 40 ? -17.031 -11.438 8.867 1 93.38 40 LEU B O 1
ATOM 1835 N N . ALA B 1 41 ? -18.094 -10.133 7.406 1 91.5 41 ALA B N 1
ATOM 1836 C CA . ALA B 1 41 ? -18.953 -11.203 6.922 1 91.5 41 ALA B CA 1
ATOM 1837 C C . ALA B 1 41 ? -18.266 -12.008 5.816 1 91.5 41 ALA B C 1
ATOM 1839 O O . ALA B 1 41 ? -18.469 -13.219 5.711 1 91.5 41 ALA B O 1
ATOM 1840 N N . ILE B 1 42 ? -17.469 -11.312 5.016 1 91.56 42 ILE B N 1
ATOM 1841 C CA . ILE B 1 42 ? -16.984 -11.969 3.809 1 91.56 42 ILE B CA 1
ATOM 1842 C C . ILE B 1 42 ? -15.477 -12.188 3.918 1 91.56 42 ILE B C 1
ATOM 1844 O O . ILE B 1 42 ? -15 -13.328 3.906 1 91.56 42 ILE B O 1
ATOM 1848 N N . ASP B 1 43 ? -14.766 -11.086 4.168 1 90.25 43 ASP B N 1
ATOM 1849 C CA . ASP B 1 43 ? -13.305 -11.172 4.145 1 90.25 43 ASP B CA 1
ATOM 1850 C C . ASP B 1 43 ? -12.789 -12.031 5.297 1 90.25 43 ASP B C 1
ATOM 1852 O O . ASP B 1 43 ? -11.789 -12.734 5.152 1 90.25 43 ASP B O 1
ATOM 1856 N N . PHE B 1 44 ? -13.469 -12 6.328 1 90.56 44 PHE B N 1
ATOM 1857 C CA . PHE B 1 44 ? -13.031 -12.711 7.523 1 90.56 44 PHE B CA 1
ATOM 1858 C C . PHE B 1 44 ? -13.164 -14.219 7.336 1 90.56 44 PHE B C 1
ATOM 1860 O O . PHE B 1 44 ? -12.508 -14.992 8.039 1 90.56 44 PHE B O 1
ATOM 1867 N N . GLN B 1 45 ? -13.922 -14.688 6.363 1 89.81 45 GLN B N 1
ATOM 1868 C CA . GLN B 1 45 ? -14.195 -16.109 6.141 1 89.81 45 GLN B CA 1
ATOM 1869 C C . GLN B 1 45 ? -12.914 -16.859 5.801 1 89.81 45 GLN B C 1
ATOM 1871 O O . GLN B 1 45 ? -12.789 -18.047 6.102 1 89.81 45 GLN B O 1
ATOM 1876 N N . VAL B 1 46 ? -11.992 -16.156 5.27 1 86.44 46 VAL B N 1
ATOM 1877 C CA . VAL B 1 46 ? -10.758 -16.797 4.836 1 86.44 46 VAL B CA 1
ATOM 1878 C C . VAL B 1 46 ? -10 -17.344 6.047 1 86.44 46 VAL B C 1
ATOM 1880 O O . VAL B 1 46 ? -9.273 -18.328 5.945 1 86.44 46 VAL B O 1
ATOM 1883 N N . PHE B 1 47 ? -10.148 -16.781 7.148 1 86.38 47 PHE B N 1
ATOM 1884 C CA . PHE B 1 47 ? -9.383 -17.172 8.336 1 86.38 47 PHE B CA 1
ATOM 1885 C C . PHE B 1 47 ? -10.281 -17.891 9.344 1 86.38 47 PHE B C 1
ATOM 1887 O O . PHE B 1 47 ? -9.82 -18.281 10.414 1 86.38 47 PHE B O 1
ATOM 1894 N N . CYS B 1 48 ? -11.508 -18.047 9.016 1 87.12 48 CYS B N 1
ATOM 1895 C CA . CYS B 1 48 ? -12.461 -18.641 9.945 1 87.12 48 CYS B CA 1
ATOM 1896 C C . CYS B 1 48 ? -12.805 -20.078 9.539 1 87.12 48 CYS B C 1
ATOM 1898 O O . CYS B 1 48 ? -13.086 -20.344 8.375 1 87.12 48 CYS B O 1
ATOM 1900 N N . PRO B 1 49 ? -12.805 -20.953 10.547 1 88.5 49 PRO B N 1
ATOM 1901 C CA . PRO B 1 49 ? -13.328 -22.281 10.227 1 88.5 49 PRO B CA 1
ATOM 1902 C C . PRO B 1 49 ? -14.758 -22.25 9.695 1 88.5 49 PRO B C 1
ATOM 1904 O O . PRO B 1 49 ? -15.578 -21.469 10.172 1 88.5 49 PRO B O 1
ATOM 1907 N N . PRO B 1 50 ? -14.922 -23 8.672 1 87.06 50 PRO B N 1
ATOM 1908 C CA . PRO B 1 50 ? -16.234 -22.984 8.031 1 87.06 50 PRO B CA 1
ATOM 1909 C C . PRO B 1 50 ? -17.375 -23.203 9.023 1 87.06 50 PRO B C 1
ATOM 1911 O O . PRO B 1 50 ? -18.484 -22.688 8.82 1 87.06 50 PRO B O 1
ATOM 1914 N N . GLN B 1 51 ? -17.172 -23.891 10.055 1 91.12 51 GLN B N 1
ATOM 1915 C CA . GLN B 1 51 ? -18.219 -24.203 11.016 1 91.12 51 GLN B CA 1
ATOM 1916 C C . 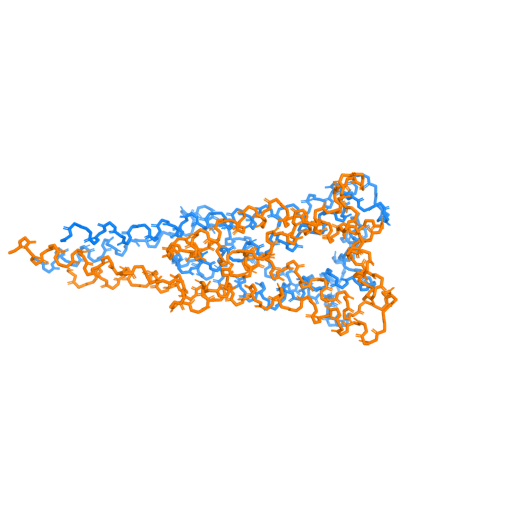GLN B 1 51 ? -18.672 -22.953 11.773 1 91.12 51 GLN B C 1
ATOM 1918 O O . GLN B 1 51 ? -19.781 -22.922 12.328 1 91.12 51 GLN B O 1
ATOM 1923 N N . TRP B 1 52 ? -17.812 -21.969 11.789 1 91.81 52 TRP B N 1
ATOM 1924 C CA . TRP B 1 52 ? -18.125 -20.75 12.539 1 91.81 52 TRP B CA 1
ATOM 1925 C C . TRP B 1 52 ? -18.812 -19.734 11.648 1 91.81 52 TRP B C 1
ATOM 1927 O O . TRP B 1 52 ? -19.344 -18.719 12.133 1 91.81 52 TRP B O 1
ATOM 1937 N N . VAL B 1 53 ? -18.875 -19.969 10.367 1 91.81 53 VAL B N 1
ATOM 1938 C CA . VAL B 1 53 ? -19.438 -19.016 9.422 1 91.81 53 VAL B CA 1
ATOM 1939 C C . VAL B 1 53 ? -20.875 -19.391 9.109 1 91.81 53 VAL B C 1
ATOM 1941 O O . VAL B 1 53 ? -21.172 -20.531 8.75 1 91.81 53 VAL B O 1
ATOM 1944 N N . PRO B 1 54 ? -21.781 -18.469 9.359 1 94.5 54 PRO B N 1
ATOM 1945 C CA . PRO B 1 54 ? -23.172 -18.75 8.969 1 94.5 54 PRO B CA 1
ATOM 1946 C C . PRO B 1 54 ? -23.297 -19.188 7.508 1 94.5 54 PRO B C 1
ATOM 1948 O O . PRO B 1 54 ? -22.594 -18.656 6.641 1 94.5 54 PRO B O 1
ATOM 1951 N N . GLN B 1 55 ? -24.234 -20.062 7.266 1 95.5 55 GLN B N 1
ATOM 1952 C CA . GLN B 1 55 ? -24.391 -20.656 5.941 1 95.5 55 GLN B CA 1
ATOM 1953 C C . GLN B 1 55 ? -24.719 -19.594 4.895 1 95.5 55 GLN B C 1
ATOM 1955 O O . GLN B 1 55 ? -24.25 -19.656 3.762 1 95.5 55 GLN B O 1
ATOM 1960 N N . VAL B 1 56 ? -25.484 -18.625 5.301 1 95.38 56 VAL B N 1
ATOM 1961 C CA . VAL B 1 56 ? -25.906 -17.578 4.371 1 95.38 56 VAL B CA 1
ATOM 1962 C C . VAL B 1 56 ? -24.688 -16.828 3.85 1 95.38 56 VAL B C 1
ATOM 1964 O O . VAL B 1 56 ? -24.641 -16.453 2.676 1 95.38 56 VAL B O 1
ATOM 1967 N N . LEU B 1 57 ? -23.75 -16.625 4.652 1 94.56 57 LEU B N 1
ATOM 1968 C CA . LEU B 1 57 ? -22.531 -15.906 4.258 1 94.56 57 LEU B CA 1
ATOM 1969 C C . LEU B 1 57 ? -21.641 -16.781 3.389 1 94.56 57 LEU B C 1
ATOM 1971 O O . LEU B 1 57 ? -21.047 -16.297 2.422 1 94.56 57 LEU B O 1
ATOM 1975 N N . LYS B 1 58 ? -21.547 -17.984 3.746 1 94.25 58 LYS B N 1
ATOM 1976 C CA . LYS B 1 58 ? -20.812 -18.922 2.918 1 94.25 58 LYS B CA 1
ATOM 1977 C C . LYS B 1 58 ? -21.406 -19.031 1.52 1 94.25 58 LYS B C 1
ATOM 1979 O O . LYS B 1 58 ? -20.688 -19.031 0.524 1 94.25 58 LYS B O 1
ATOM 1984 N N . ASP B 1 59 ? -22.703 -19.062 1.484 1 95.31 59 ASP B N 1
ATOM 1985 C CA . ASP B 1 59 ? -23.406 -19.156 0.207 1 95.31 59 ASP B CA 1
ATOM 1986 C C . ASP B 1 59 ? -23.172 -17.891 -0.63 1 95.31 59 ASP B C 1
ATOM 1988 O O . ASP B 1 59 ? -23.062 -17.969 -1.855 1 95.31 59 ASP B O 1
ATOM 1992 N N . ALA B 1 60 ? -23.188 -16.828 0.033 1 94 60 ALA B N 1
ATOM 1993 C CA . ALA B 1 60 ? -22.969 -15.562 -0.671 1 94 60 ALA B CA 1
ATOM 1994 C C . ALA B 1 60 ? -21.578 -15.523 -1.312 1 94 60 ALA B C 1
ATOM 1996 O O . ALA B 1 60 ? -21.438 -15.133 -2.473 1 94 60 ALA B O 1
ATOM 1997 N N . LEU B 1 61 ? -20.609 -15.867 -0.564 1 93.44 61 LEU B N 1
ATOM 1998 C CA . LEU B 1 61 ? -19.25 -15.891 -1.086 1 93.44 61 LEU B CA 1
ATOM 1999 C C . LEU B 1 61 ? -19.109 -16.922 -2.207 1 93.44 61 LEU B C 1
ATOM 2001 O O . LEU B 1 61 ? -18.484 -16.641 -3.232 1 93.44 61 LEU B O 1
ATOM 2005 N N . LYS B 1 62 ? -19.688 -18.047 -2.041 1 93 62 LYS B N 1
ATOM 2006 C CA . LYS B 1 62 ? -19.672 -19.094 -3.057 1 93 62 LYS B CA 1
ATOM 2007 C C . LYS B 1 62 ? -20.344 -18.625 -4.34 1 93 62 LYS B C 1
ATOM 2009 O O . LYS B 1 62 ? -19.844 -18.859 -5.438 1 93 62 LYS B O 1
ATOM 2014 N N . PHE B 1 63 ? -21.5 -18.047 -4.16 1 95.25 63 PHE B N 1
ATOM 2015 C CA . PHE B 1 63 ? -22.203 -17.516 -5.316 1 95.25 63 PHE B CA 1
ATOM 2016 C C . PHE B 1 63 ? -21.328 -16.516 -6.066 1 95.25 63 PHE B C 1
ATOM 2018 O O . PHE B 1 63 ? -21.219 -16.562 -7.293 1 95.25 63 PHE B O 1
ATOM 2025 N N . TYR B 1 64 ? -20.703 -15.602 -5.336 1 94.31 64 TYR B N 1
ATOM 2026 C CA . TYR B 1 64 ? -19.828 -14.586 -5.922 1 94.31 64 TYR B CA 1
ATOM 2027 C C . TYR B 1 64 ? -18.672 -15.234 -6.68 1 94.31 64 TYR B C 1
ATOM 2029 O O . TYR B 1 64 ? -18.422 -14.891 -7.836 1 94.31 64 TYR B O 1
ATOM 2037 N N . THR B 1 65 ? -18.016 -16.125 -6.105 1 93.88 65 THR B N 1
ATOM 2038 C CA . THR B 1 65 ? -16.812 -16.719 -6.688 1 93.88 65 THR B CA 1
ATOM 2039 C C . THR B 1 65 ? -17.172 -17.609 -7.875 1 93.88 65 THR B C 1
ATOM 2041 O O . THR B 1 65 ? -16.438 -17.672 -8.852 1 93.88 65 THR B O 1
ATOM 2044 N N . GLU B 1 66 ? -18.297 -18.266 -7.816 1 93.69 66 GLU B N 1
ATOM 2045 C CA . GLU B 1 66 ? -18.703 -19.141 -8.906 1 93.69 66 GLU B CA 1
ATOM 2046 C C . GLU B 1 66 ? -19.266 -18.328 -10.078 1 93.69 66 GLU B C 1
ATOM 2048 O O . GLU B 1 66 ? -19.078 -18.703 -11.242 1 93.69 66 GLU B O 1
ATOM 2053 N N . THR B 1 67 ? -19.938 -17.297 -9.742 1 95.69 67 THR B N 1
ATOM 2054 C CA . THR B 1 67 ? -20.578 -16.5 -10.773 1 95.69 67 THR B CA 1
ATOM 2055 C C . THR B 1 67 ? -19.547 -15.648 -11.516 1 95.69 67 THR B C 1
ATOM 2057 O O . THR B 1 67 ? -19.547 -15.602 -12.75 1 95.69 67 THR B O 1
ATOM 2060 N N . TYR B 1 68 ? -18.672 -15.07 -10.727 1 95.44 68 TYR B N 1
ATOM 2061 C CA . TYR B 1 68 ? -17.781 -14.094 -11.344 1 95.44 68 TYR B CA 1
ATOM 2062 C C . TYR B 1 68 ? -16.359 -14.641 -11.469 1 95.44 68 TYR B C 1
ATOM 2064 O O . TYR B 1 68 ? -15.477 -13.984 -12.023 1 95.44 68 TYR B O 1
ATOM 2072 N N . LYS B 1 69 ? -16.047 -15.797 -10.898 1 94.75 69 LYS B N 1
ATOM 2073 C CA . LYS B 1 69 ? -14.805 -16.547 -11.055 1 94.75 69 LYS B CA 1
ATOM 2074 C C . LYS B 1 69 ? -13.609 -15.766 -10.516 1 94.75 69 LYS B C 1
ATOM 2076 O O . LYS B 1 69 ? -12.547 -15.75 -11.133 1 94.75 69 LYS B O 1
ATOM 2081 N N . ASP B 1 70 ? -13.867 -15.07 -9.43 1 95.06 70 ASP B N 1
ATOM 2082 C CA . ASP B 1 70 ? -12.766 -14.375 -8.766 1 95.06 70 ASP B CA 1
ATOM 2083 C C . ASP B 1 70 ? -11.711 -15.367 -8.273 1 95.06 70 ASP B C 1
ATOM 2085 O O . ASP B 1 70 ? -12.008 -16.234 -7.449 1 95.06 70 ASP B O 1
ATOM 2089 N N . PRO B 1 71 ? -10.508 -15.18 -8.781 1 93.56 71 PRO B N 1
ATOM 2090 C CA . PRO B 1 71 ? -9.492 -16.188 -8.461 1 93.56 71 PRO B CA 1
ATOM 2091 C C . PRO B 1 71 ? -8.883 -15.984 -7.07 1 93.56 71 PRO B C 1
ATOM 2093 O O . PRO B 1 71 ? -8.148 -16.844 -6.586 1 93.56 71 PRO B O 1
ATOM 2096 N N . PHE B 1 72 ? -9.156 -14.953 -6.445 1 92.81 72 PHE B N 1
ATOM 2097 C CA . PHE B 1 72 ? -8.477 -14.641 -5.195 1 92.81 72 PHE B CA 1
ATOM 2098 C C . PHE B 1 72 ? -9.422 -14.812 -4.012 1 92.81 72 PHE B C 1
ATOM 2100 O O . PHE B 1 72 ? -9.062 -15.422 -3.002 1 92.81 72 PHE B O 1
ATOM 2107 N N . MET B 1 73 ? -10.633 -14.375 -4.266 1 88.25 73 MET B N 1
ATOM 2108 C CA . MET B 1 73 ? -11.602 -14.484 -3.184 1 88.25 73 MET B CA 1
ATOM 2109 C C . MET B 1 73 ? -12.102 -15.914 -3.033 1 88.25 73 MET B C 1
ATOM 2111 O O . MET B 1 73 ? -12.422 -16.578 -4.027 1 88.25 73 MET B O 1
ATOM 2115 N N . GLY B 1 74 ? -12.047 -16.453 -1.928 1 77.56 74 GLY B N 1
ATOM 2116 C CA . GLY B 1 74 ? -12.602 -17.766 -1.682 1 77.56 74 GLY B CA 1
ATOM 2117 C C . GLY B 1 74 ? -11.719 -18.891 -2.186 1 77.56 74 GLY B C 1
ATOM 2118 O O . GLY B 1 74 ? -12.148 -20.047 -2.26 1 77.56 74 GLY B O 1
ATOM 2119 N N . SER B 1 75 ? -10.531 -18.578 -2.578 1 75.12 75 SER B N 1
ATOM 2120 C CA . SER B 1 75 ? -9.633 -19.594 -3.115 1 75.12 75 SER B CA 1
ATOM 2121 C C . SER B 1 75 ? -9.219 -20.594 -2.035 1 75.12 75 SER B C 1
ATOM 2123 O O . SER B 1 75 ? -8.992 -20.203 -0.886 1 75.12 75 SER B O 1
ATOM 2125 N N . SER B 1 76 ? -9.234 -21.828 -2.5 1 72.06 76 SER B N 1
ATOM 2126 C CA . SER B 1 76 ? -8.828 -22.906 -1.612 1 72.06 76 SER B CA 1
ATOM 2127 C C . SER B 1 76 ? -7.312 -22.953 -1.457 1 72.06 76 SER B C 1
ATOM 2129 O O . SER B 1 76 ? -6.801 -23.406 -0.427 1 72.06 76 SER B O 1
ATOM 2131 N N . ALA B 1 77 ? -6.633 -22.578 -2.488 1 76.62 77 ALA B N 1
ATOM 2132 C CA . ALA B 1 77 ? -5.176 -22.531 -2.408 1 76.62 77 ALA B CA 1
ATOM 2133 C C . ALA B 1 77 ? -4.691 -21.188 -1.887 1 76.62 77 ALA B C 1
ATOM 2135 O O . ALA B 1 77 ? -5.168 -20.125 -2.326 1 76.62 77 ALA B O 1
ATOM 2136 N N . PRO B 1 78 ? -3.842 -21.312 -0.995 1 85.19 78 PRO B N 1
ATOM 2137 C CA . PRO B 1 78 ? -3.395 -20.047 -0.416 1 85.19 78 PRO B CA 1
ATOM 2138 C C . PRO B 1 78 ? -2.605 -19.188 -1.406 1 85.19 78 PRO B C 1
ATOM 2140 O O . PRO B 1 78 ? -1.666 -19.672 -2.039 1 85.19 78 PRO B O 1
ATOM 2143 N N . THR B 1 79 ? -3.037 -18.016 -1.634 1 92.81 79 THR B N 1
ATOM 2144 C CA . THR B 1 79 ? -2.311 -16.953 -2.307 1 92.81 79 THR B CA 1
ATOM 2145 C C . THR B 1 79 ? -1.766 -15.945 -1.294 1 92.81 79 THR B C 1
ATOM 2147 O O . THR B 1 79 ? -2.463 -15.008 -0.907 1 92.81 79 THR B O 1
ATOM 2150 N N . TYR B 1 80 ? -0.556 -16.141 -0.959 1 95.69 80 TYR B N 1
ATOM 2151 C CA . TYR B 1 80 ? -0.04 -15.508 0.248 1 95.69 80 TYR B CA 1
ATOM 2152 C C . TYR B 1 80 ? 0.054 -14 0.072 1 95.69 80 TYR B C 1
ATOM 2154 O O . TYR B 1 80 ? -0.152 -13.242 1.024 1 95.69 80 TYR B O 1
ATOM 2162 N N . TRP B 1 81 ? 0.471 -13.562 -1.171 1 96.69 81 TRP B N 1
ATOM 2163 C CA . TRP B 1 81 ? 0.496 -12.117 -1.37 1 96.69 81 TRP B CA 1
ATOM 2164 C C . TRP B 1 81 ? -0.888 -11.516 -1.155 1 96.69 81 TRP B C 1
ATOM 2166 O O . TRP B 1 81 ? -1.021 -10.461 -0.532 1 96.69 81 TRP B O 1
ATOM 2176 N N . PHE B 1 82 ? -1.932 -12.172 -1.573 1 96.62 82 PHE B N 1
ATOM 2177 C CA . PHE B 1 82 ? -3.297 -11.695 -1.402 1 96.62 82 PHE B CA 1
ATOM 2178 C C . PHE B 1 82 ? -3.748 -11.844 0.046 1 96.62 82 PHE B C 1
ATOM 2180 O O . PHE B 1 82 ? -4.387 -10.945 0.598 1 96.62 82 PHE B O 1
ATOM 2187 N N . LEU B 1 83 ? -3.393 -12.93 0.668 1 95 83 LEU B N 1
ATOM 2188 C CA . LEU B 1 83 ? -3.746 -13.172 2.064 1 95 83 LEU B CA 1
ATOM 2189 C C . LEU B 1 83 ? -3.133 -12.109 2.971 1 95 83 LEU B C 1
ATOM 2191 O O . LEU B 1 83 ? -3.729 -11.727 3.98 1 95 83 LEU B O 1
ATOM 2195 N N . SER B 1 84 ? -1.964 -11.672 2.596 1 96.81 84 SER B N 1
ATOM 2196 C CA . SER B 1 84 ? -1.335 -10.625 3.393 1 96.81 84 SER B CA 1
ATOM 2197 C C . SER B 1 84 ? -2.178 -9.352 3.398 1 96.81 84 SER B C 1
ATOM 2199 O O . SER B 1 84 ? -2.227 -8.641 4.402 1 96.81 84 SER B O 1
ATOM 2201 N N . PHE B 1 85 ? -2.848 -9.078 2.348 1 97.25 85 PHE B N 1
ATOM 2202 C CA . PHE B 1 85 ? -3.719 -7.906 2.285 1 97.25 85 PHE B CA 1
ATOM 2203 C C . PHE B 1 85 ? -4.98 -8.133 3.109 1 97.25 85 PHE B C 1
ATOM 2205 O O . PHE B 1 85 ? -5.508 -7.191 3.713 1 97.25 85 PHE B O 1
ATOM 2212 N N . ILE B 1 86 ? -5.465 -9.367 3.115 1 95.19 86 ILE B N 1
ATOM 2213 C CA . ILE B 1 86 ? -6.633 -9.68 3.934 1 95.19 86 ILE B CA 1
ATOM 2214 C C . ILE B 1 86 ? -6.289 -9.508 5.41 1 95.19 86 ILE B C 1
ATOM 2216 O O . ILE B 1 86 ? -7.094 -8.984 6.184 1 95.19 86 ILE B O 1
ATOM 2220 N N . VAL B 1 87 ? -5.133 -9.898 5.777 1 95.62 87 VAL B N 1
ATOM 2221 C CA . VAL B 1 87 ? -4.668 -9.711 7.148 1 95.62 87 VAL B CA 1
ATOM 2222 C C . VAL B 1 87 ? -4.617 -8.219 7.48 1 95.62 87 VAL B C 1
ATOM 2224 O O . VAL B 1 87 ? -5.062 -7.805 8.555 1 95.62 87 VAL B O 1
ATOM 2227 N N . CYS B 1 88 ? -4.102 -7.449 6.543 1 97.44 88 CYS B N 1
ATOM 2228 C CA . CYS B 1 88 ? -4.082 -6.004 6.742 1 97.44 88 CYS B CA 1
ATOM 2229 C C . CYS B 1 88 ? -5.496 -5.457 6.902 1 97.44 88 CYS B C 1
ATOM 2231 O O . CYS B 1 88 ? -5.727 -4.543 7.695 1 97.44 88 CYS B O 1
ATOM 2233 N N . GLU B 1 89 ? -6.398 -5.957 6.129 1 97.19 89 GLU B N 1
ATOM 2234 C CA . GLU B 1 89 ? -7.789 -5.516 6.219 1 97.19 89 GLU B CA 1
ATOM 2235 C C . GLU B 1 89 ? -8.367 -5.797 7.602 1 97.19 89 GLU B C 1
ATOM 2237 O O . GLU B 1 89 ? -8.977 -4.918 8.219 1 97.19 89 GLU B O 1
ATOM 2242 N N . LEU B 1 90 ? -8.109 -6.898 8.07 1 95.81 90 LEU B N 1
ATOM 2243 C CA . LEU B 1 90 ? -8.719 -7.316 9.328 1 95.81 90 LEU B CA 1
ATOM 2244 C C . LEU B 1 90 ? -8.039 -6.641 10.508 1 95.81 90 LEU B C 1
ATOM 2246 O 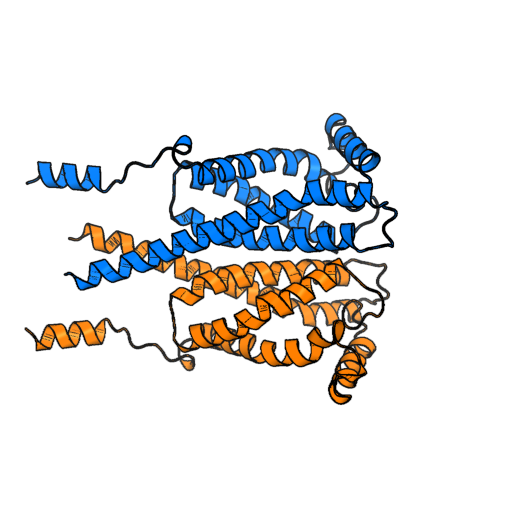O . LEU B 1 90 ? -8.703 -6.219 11.453 1 95.81 90 LEU B O 1
ATOM 2250 N N . LEU B 1 91 ? -6.746 -6.449 10.453 1 96.31 91 LEU B N 1
ATOM 2251 C CA . LEU B 1 91 ? -6.008 -6.008 11.633 1 96.31 91 LEU B CA 1
ATOM 2252 C C . LEU B 1 91 ? -5.789 -4.5 11.602 1 96.31 91 LEU B C 1
ATOM 2254 O O . LEU B 1 91 ? -5.672 -3.865 12.656 1 96.31 91 LEU B O 1
ATOM 2258 N N . VAL B 1 92 ? -5.707 -3.979 10.453 1 97.81 92 VAL B N 1
ATOM 2259 C CA . VAL B 1 92 ? -5.355 -2.566 10.344 1 97.81 92 VAL B CA 1
ATOM 2260 C C . VAL B 1 92 ? -6.559 -1.771 9.844 1 97.81 92 VAL B C 1
ATOM 2262 O O . VAL B 1 92 ? -7.012 -0.831 10.5 1 97.81 92 VAL B O 1
ATOM 2265 N N . GLN B 1 93 ? -7.148 -2.172 8.75 1 98.5 93 GLN B N 1
ATOM 2266 C CA . GLN B 1 93 ? -8.195 -1.395 8.102 1 98.5 93 GLN B CA 1
ATOM 2267 C C . GLN B 1 93 ? -9.492 -1.435 8.898 1 98.5 93 GLN B C 1
ATOM 2269 O O . GLN B 1 93 ? -10.133 -0.401 9.109 1 98.5 93 GLN B O 1
ATOM 2274 N N . LEU B 1 94 ? -9.828 -2.605 9.383 1 98.25 94 LEU B N 1
ATOM 2275 C CA . LEU B 1 94 ? -11.109 -2.756 10.07 1 98.25 94 LEU B CA 1
ATOM 2276 C C . LEU B 1 94 ? -11.172 -1.867 11.305 1 98.25 94 LEU B C 1
ATOM 2278 O O . LEU B 1 94 ? -12.109 -1.082 11.461 1 98.25 94 LEU B O 1
ATOM 2282 N N . PRO B 1 95 ? -10.219 -1.935 12.234 1 98.25 95 PRO B N 1
ATOM 2283 C CA . PRO B 1 95 ? -10.25 -0.973 13.344 1 98.25 95 PRO B CA 1
ATOM 2284 C C . PRO B 1 95 ? -10.312 0.476 12.859 1 98.25 95 PRO B C 1
ATOM 2286 O O . PRO B 1 95 ? -11 1.302 13.469 1 98.25 95 PRO B O 1
ATOM 2289 N N . PHE B 1 96 ? -9.625 0.722 11.82 1 98.81 96 PHE B N 1
ATOM 2290 C CA . PHE B 1 96 ? -9.594 2.092 11.32 1 98.81 96 PHE B CA 1
ATOM 2291 C C . PHE B 1 96 ? -10.953 2.492 10.758 1 98.81 96 PHE B C 1
ATOM 2293 O O . PHE B 1 96 ? -11.344 3.662 10.828 1 98.81 96 PHE B O 1
ATOM 2300 N N . PHE B 1 97 ? -11.688 1.555 10.18 1 98.81 97 PHE B N 1
ATOM 2301 C CA . PHE B 1 97 ? -13.016 1.877 9.68 1 98.81 97 PHE B CA 1
ATOM 2302 C C . PHE B 1 97 ? -13.859 2.539 10.766 1 98.81 97 PHE B C 1
ATOM 2304 O O . PHE B 1 97 ? -14.555 3.518 10.508 1 98.81 97 PHE B O 1
ATOM 2311 N N . PHE B 1 98 ? -13.781 2.068 11.953 1 98.56 98 PHE B N 1
ATOM 2312 C CA . PHE B 1 98 ? -14.539 2.635 13.062 1 98.56 98 PHE B CA 1
ATOM 2313 C C . PHE B 1 98 ? -14.023 4.023 13.414 1 98.56 98 PHE B C 1
ATOM 2315 O O . PHE B 1 98 ? -14.812 4.949 13.625 1 98.56 98 PHE B O 1
ATOM 2322 N N . ILE B 1 99 ? -12.758 4.168 13.461 1 98.62 99 ILE B N 1
ATOM 2323 C CA . ILE B 1 99 ? -12.125 5.445 13.781 1 98.62 99 ILE B CA 1
ATOM 2324 C C . ILE B 1 99 ? -12.5 6.48 12.727 1 98.62 99 ILE B C 1
ATOM 2326 O O . ILE B 1 99 ? -12.82 7.629 13.055 1 98.62 99 ILE B O 1
ATOM 2330 N N . ALA B 1 100 ? -12.438 6.047 11.484 1 98.81 100 ALA B N 1
ATOM 2331 C CA . ALA B 1 100 ? -12.766 6.949 10.383 1 98.81 100 ALA B CA 1
ATOM 2332 C C . ALA B 1 100 ? -14.219 7.426 10.484 1 98.81 100 ALA B C 1
ATOM 2334 O O . ALA B 1 100 ? -14.5 8.609 10.297 1 98.81 100 ALA B O 1
ATOM 2335 N N . CYS B 1 101 ? -15.109 6.523 10.773 1 98.5 101 CYS B N 1
ATOM 2336 C CA . CYS B 1 101 ? -16.516 6.891 10.898 1 98.5 101 CYS B CA 1
ATOM 2337 C C . CYS B 1 101 ? -16.719 7.922 12 1 98.5 101 CYS B C 1
ATOM 2339 O O . CYS B 1 101 ? -17.375 8.938 11.789 1 98.5 101 CYS B O 1
ATOM 2341 N N . VAL B 1 102 ? -16.125 7.723 13.125 1 98.19 102 VAL B N 1
ATOM 2342 C CA . VAL B 1 102 ? -16.266 8.648 14.25 1 98.19 102 VAL B CA 1
ATOM 2343 C C . VAL B 1 102 ? -15.633 9.992 13.898 1 98.19 102 VAL B C 1
ATOM 2345 O O . VAL B 1 102 ? -16.234 11.039 14.109 1 98.19 102 VAL B O 1
ATOM 2348 N N . GLY B 1 103 ? -14.414 9.922 13.359 1 98.06 103 GLY B N 1
ATOM 2349 C CA . GLY B 1 103 ? -13.719 11.148 13.008 1 98.06 103 GLY B CA 1
ATOM 2350 C C . GLY B 1 103 ? -14.445 11.969 11.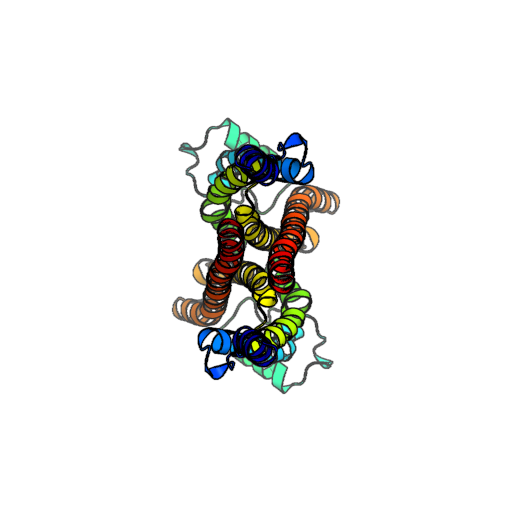961 1 98.06 103 GLY B C 1
ATOM 2351 O O . GLY B 1 103 ? -14.508 13.195 12.062 1 98.06 103 GLY B O 1
ATOM 2352 N N . LEU B 1 104 ? -14.938 11.328 10.969 1 98 104 LEU B N 1
ATOM 2353 C CA . LEU B 1 104 ? -15.672 12.016 9.914 1 98 104 LEU B CA 1
ATOM 2354 C C . LEU B 1 104 ? -16.984 12.602 10.453 1 98 104 LEU B C 1
ATOM 2356 O O . LEU B 1 104 ? -17.375 13.703 10.078 1 98 104 LEU B O 1
ATOM 2360 N N . PHE B 1 105 ? -17.641 11.805 11.281 1 97.06 105 PHE B N 1
ATOM 2361 C CA . PHE B 1 105 ? -18.891 12.273 11.875 1 97.06 105 PHE B CA 1
ATOM 2362 C C . PHE B 1 105 ? -18.656 13.531 12.711 1 97.06 105 PHE B C 1
ATOM 2364 O O . PHE B 1 105 ? -19.453 14.461 12.672 1 97.06 105 PHE B O 1
ATOM 2371 N N . LYS B 1 106 ? -17.578 13.633 13.398 1 96.31 106 LYS B N 1
ATOM 2372 C CA . LYS B 1 106 ? -17.266 14.742 14.297 1 96.31 106 LYS B CA 1
ATOM 2373 C C . LYS B 1 106 ? -16.594 15.883 13.547 1 96.31 106 LYS B C 1
ATOM 2375 O O . LYS B 1 106 ? -16.297 16.938 14.125 1 96.31 106 LYS B O 1
ATOM 2380 N N . ASP B 1 107 ? -16.281 15.68 12.281 1 95.5 107 ASP B N 1
ATOM 2381 C CA . ASP B 1 107 ? -15.57 16.656 11.469 1 95.5 107 ASP B CA 1
ATOM 2382 C C . ASP B 1 107 ? -14.234 17.047 12.102 1 95.5 107 ASP B C 1
ATOM 2384 O O . ASP B 1 107 ? -13.906 18.219 12.203 1 95.5 107 ASP B O 1
ATOM 2388 N N . SER B 1 108 ? -13.578 16.031 12.586 1 94.44 108 SER B N 1
ATOM 2389 C CA . SER B 1 108 ? -12.289 16.25 13.219 1 94.44 108 SER B CA 1
ATOM 2390 C C . SER B 1 108 ? -11.195 16.516 12.188 1 94.44 108 SER B C 1
ATOM 2392 O O . SER B 1 108 ? -11.039 15.742 11.234 1 94.44 108 SER B O 1
ATOM 2394 N N . LYS B 1 109 ? -10.422 17.516 12.367 1 94.12 109 LYS B N 1
ATOM 2395 C CA . LYS B 1 109 ? -9.312 17.781 11.453 1 94.12 109 LYS B CA 1
ATOM 2396 C C . LYS B 1 109 ? -8.227 16.719 11.594 1 94.12 109 LYS B C 1
ATOM 2398 O O . LYS B 1 109 ? -7.457 16.484 10.656 1 94.12 109 LYS B O 1
ATOM 2403 N N . TYR B 1 110 ? -8.188 16.031 12.742 1 95.75 110 TYR B N 1
ATOM 2404 C CA . TYR B 1 110 ? -7.133 15.062 13.047 1 95.75 110 TYR B CA 1
ATOM 2405 C C . TYR B 1 110 ? -7.379 13.742 12.32 1 95.75 110 TYR B C 1
ATOM 2407 O O . TYR B 1 110 ? -6.496 12.883 12.266 1 95.75 110 TYR B O 1
ATOM 2415 N N . ILE B 1 111 ? -8.523 13.547 11.695 1 98 111 ILE B N 1
ATOM 2416 C CA . ILE B 1 111 ? -8.812 12.297 11 1 98 111 ILE B CA 1
ATOM 2417 C C . ILE B 1 111 ? -8.211 12.344 9.602 1 98 111 ILE B C 1
ATOM 2419 O O . ILE B 1 111 ? -8.062 11.305 8.945 1 98 111 ILE B O 1
ATOM 2423 N N . ARG B 1 112 ? -7.848 13.508 9.117 1 98.31 112 ARG B N 1
ATOM 2424 C CA . ARG B 1 112 ? -7.406 13.688 7.734 1 98.31 112 ARG B CA 1
ATOM 2425 C C . ARG B 1 112 ? -6.074 12.984 7.492 1 98.31 112 ARG B C 1
ATOM 2427 O O . ARG B 1 112 ? -5.879 12.359 6.445 1 98.31 112 ARG B O 1
ATOM 2434 N N . LEU B 1 113 ? -5.199 13.086 8.461 1 98.5 113 LEU B N 1
ATOM 2435 C CA . LEU B 1 113 ? -3.896 12.453 8.281 1 98.5 113 LEU B CA 1
ATOM 2436 C C . LEU B 1 113 ? -4.035 10.93 8.227 1 98.5 113 LEU B C 1
ATOM 2438 O O . LEU B 1 113 ? -3.559 10.297 7.285 1 98.5 113 LEU B O 1
ATOM 2442 N N . PRO B 1 114 ? -4.742 10.289 9.172 1 98.69 114 PRO B N 1
ATOM 2443 C CA . PRO B 1 114 ? -4.957 8.852 9.047 1 98.69 114 PRO B CA 1
ATOM 2444 C C . PRO B 1 114 ? -5.711 8.477 7.77 1 98.69 114 PRO B C 1
ATOM 2446 O O . PRO B 1 114 ? -5.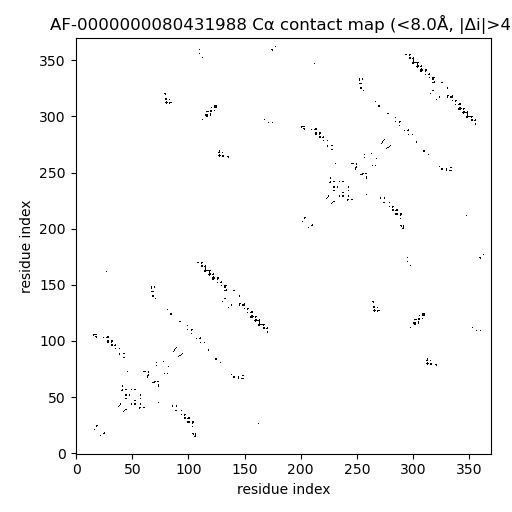484 7.41 7.203 1 98.69 114 PRO B O 1
ATOM 2449 N N . LEU B 1 115 ? -6.602 9.328 7.363 1 98.88 115 LEU B N 1
ATOM 2450 C CA . LEU B 1 115 ? -7.324 9.07 6.121 1 98.88 115 LEU B CA 1
ATOM 2451 C C . LEU B 1 115 ? -6.371 9.07 4.93 1 98.88 115 LEU B C 1
ATOM 2453 O O . LEU B 1 115 ? -6.48 8.219 4.043 1 98.88 115 LEU B O 1
ATOM 2457 N N . ALA B 1 116 ? -5.449 10.016 4.883 1 98.88 116 ALA B N 1
ATOM 2458 C CA . ALA B 1 116 ? -4.477 10.07 3.797 1 98.88 116 ALA B CA 1
ATOM 2459 C C . ALA B 1 116 ? -3.615 8.812 3.768 1 98.88 116 ALA B C 1
ATOM 2461 O O . ALA B 1 116 ? -3.385 8.234 2.703 1 98.88 116 ALA B O 1
ATOM 2462 N N . ILE B 1 117 ? -3.176 8.398 4.906 1 98.88 117 ILE B N 1
ATOM 2463 C CA . ILE B 1 117 ? -2.328 7.219 5.051 1 98.88 117 ILE B CA 1
ATOM 2464 C C . ILE B 1 117 ? -3.115 5.965 4.672 1 98.88 117 ILE B C 1
ATOM 2466 O O . ILE B 1 117 ? -2.617 5.109 3.936 1 98.88 117 ILE B O 1
ATOM 2470 N N . TYR B 1 118 ? -4.363 5.887 5.156 1 98.88 118 TYR B N 1
ATOM 2471 C CA . TYR B 1 118 ? -5.258 4.777 4.836 1 98.88 118 TYR B CA 1
ATOM 2472 C C . TYR B 1 118 ? -5.465 4.66 3.33 1 98.88 118 TYR B C 1
ATOM 2474 O O . TYR B 1 118 ? -5.371 3.566 2.77 1 98.88 118 TYR B O 1
ATOM 2482 N N . GLY B 1 119 ? -5.781 5.754 2.736 1 98.88 119 GLY B N 1
ATOM 2483 C CA . GLY B 1 119 ? -6.035 5.73 1.304 1 98.88 119 GLY B CA 1
ATOM 2484 C C . GLY B 1 119 ? -4.863 5.211 0.498 1 98.88 119 GLY B C 1
ATOM 2485 O O . GLY B 1 119 ? -5.039 4.395 -0.41 1 98.88 119 GLY B O 1
ATOM 2486 N N . ALA B 1 120 ? -3.691 5.664 0.81 1 98.81 120 ALA B N 1
ATOM 2487 C CA . ALA B 1 120 ? -2.488 5.188 0.13 1 98.81 120 ALA B CA 1
ATOM 2488 C C . ALA B 1 120 ? -2.289 3.691 0.349 1 98.81 120 ALA B C 1
ATOM 2490 O O . ALA B 1 120 ? -1.982 2.957 -0.591 1 98.81 120 ALA B O 1
ATOM 2491 N N . HIS B 1 121 ? -2.441 3.25 1.562 1 98.88 121 HIS B N 1
ATOM 2492 C CA . HIS B 1 121 ? -2.328 1.84 1.918 1 98.88 121 HIS B CA 1
ATOM 2493 C C . HIS B 1 121 ? -3.312 0.99 1.121 1 98.88 121 HIS B C 1
ATOM 2495 O O . HIS B 1 121 ? -2.916 0.018 0.473 1 98.88 121 HIS B O 1
ATOM 2501 N N . VAL B 1 122 ? -4.555 1.419 1.091 1 98.81 122 VAL B N 1
ATOM 2502 C CA . VAL B 1 122 ? -5.594 0.589 0.49 1 98.81 122 VAL B CA 1
ATOM 2503 C C . VAL B 1 122 ? -5.453 0.604 -1.03 1 98.81 122 VAL B C 1
ATOM 2505 O O . VAL B 1 122 ? -5.566 -0.439 -1.68 1 98.81 122 VAL B O 1
ATOM 2508 N N . ALA B 1 123 ? -5.207 1.75 -1.584 1 98.69 123 ALA B N 1
ATOM 2509 C CA . ALA B 1 123 ? -4.984 1.788 -3.027 1 98.69 123 ALA B CA 1
ATOM 2510 C C . ALA B 1 123 ? -3.838 0.865 -3.43 1 98.69 123 ALA B C 1
ATOM 2512 O O . ALA B 1 123 ? -3.922 0.167 -4.441 1 98.69 123 ALA B O 1
ATOM 2513 N N . THR B 1 124 ? -2.83 0.842 -2.625 1 98.75 124 THR B N 1
ATOM 2514 C CA . THR B 1 124 ? -1.664 0.007 -2.896 1 98.75 124 THR B CA 1
ATOM 2515 C C . THR B 1 124 ? -2.031 -1.473 -2.824 1 98.75 124 THR B C 1
ATOM 2517 O O . THR B 1 124 ? -1.504 -2.285 -3.586 1 98.75 124 THR B O 1
ATOM 2520 N N . THR B 1 125 ? -2.93 -1.855 -1.933 1 98.5 125 THR B N 1
ATOM 2521 C CA . THR B 1 125 ? -3.311 -3.256 -1.79 1 98.5 125 THR B CA 1
ATOM 2522 C C . THR B 1 125 ? -4.137 -3.719 -2.988 1 98.5 125 THR B C 1
ATOM 2524 O O . THR B 1 125 ? -4.129 -4.902 -3.336 1 98.5 125 THR B O 1
ATOM 2527 N N . VAL B 1 126 ? -4.863 -2.832 -3.621 1 98.44 126 VAL B N 1
ATOM 2528 C CA . VAL B 1 126 ? -5.82 -3.227 -4.648 1 98.44 126 VAL B CA 1
ATOM 2529 C C . VAL B 1 126 ? -5.121 -3.316 -6 1 98.44 126 VAL B C 1
ATOM 2531 O O . VAL B 1 126 ? -5.484 -4.145 -6.84 1 98.44 126 VAL B O 1
ATOM 2534 N N . LEU B 1 127 ? -4.078 -2.598 -6.195 1 98.38 127 LEU B N 1
ATOM 2535 C CA . LEU B 1 127 ? -3.4 -2.463 -7.48 1 98.38 127 LEU B CA 1
ATOM 2536 C C . LEU B 1 127 ? -2.893 -3.814 -7.969 1 98.38 127 LEU B C 1
ATOM 2538 O O . LEU B 1 127 ? -3.113 -4.184 -9.125 1 98.38 127 LEU B O 1
ATOM 2542 N N . PRO B 1 128 ? -2.221 -4.629 -7.16 1 98.06 128 PRO B N 1
ATOM 2543 C CA . PRO B 1 128 ? -1.75 -5.93 -7.645 1 98.06 128 PRO B CA 1
ATOM 2544 C C . PRO B 1 128 ? -2.893 -6.859 -8.055 1 98.06 128 PRO B C 1
ATOM 2546 O O . PRO B 1 128 ? -2.748 -7.652 -8.984 1 98.06 128 PRO B O 1
ATOM 2549 N N . THR B 1 129 ? -4.02 -6.762 -7.352 1 97.38 129 THR B N 1
ATOM 2550 C CA . THR B 1 129 ? -5.176 -7.57 -7.715 1 97.38 129 THR B CA 1
ATOM 2551 C C . THR B 1 129 ? -5.695 -7.18 -9.094 1 97.38 129 THR B C 1
ATOM 2553 O O . THR B 1 129 ? -6 -8.047 -9.922 1 97.38 129 THR B O 1
ATOM 2556 N N . ILE B 1 130 ? -5.766 -5.93 -9.32 1 98.19 130 ILE B N 1
ATOM 2557 C CA . ILE B 1 130 ? -6.215 -5.43 -10.617 1 98.19 130 ILE B CA 1
ATOM 2558 C C . ILE B 1 130 ? -5.238 -5.867 -11.703 1 98.19 130 ILE B C 1
ATOM 2560 O O . ILE B 1 130 ? -5.656 -6.324 -12.773 1 98.19 130 ILE B O 1
ATOM 2564 N N . ALA B 1 131 ? -3.975 -5.77 -11.469 1 98.06 131 ALA B N 1
ATOM 2565 C CA . ALA B 1 131 ? -2.953 -6.172 -12.438 1 98.06 131 ALA B CA 1
ATOM 2566 C C . ALA B 1 131 ? -3.066 -7.656 -12.766 1 98.06 131 ALA B C 1
ATOM 2568 O O . ALA B 1 131 ? -3.01 -8.047 -13.938 1 98.06 131 ALA B O 1
ATOM 2569 N N . GLU B 1 132 ? -3.25 -8.5 -11.766 1 97.5 132 GLU B N 1
ATOM 2570 C CA . GLU B 1 132 ? -3.395 -9.938 -11.977 1 97.5 132 GLU B CA 1
ATOM 2571 C C . GLU B 1 132 ? -4.637 -10.25 -12.805 1 97.5 132 GLU B C 1
ATOM 2573 O O . GLU B 1 132 ? -4.57 -11.023 -13.766 1 97.5 132 GLU B O 1
ATOM 2578 N N . VAL B 1 133 ? -5.703 -9.625 -12.484 1 97.25 133 VAL B N 1
ATOM 2579 C CA . VAL B 1 133 ? -6.98 -9.898 -13.133 1 97.25 133 VAL B CA 1
ATOM 2580 C C . VAL B 1 133 ? -6.914 -9.453 -14.594 1 97.25 133 VAL B C 1
ATOM 2582 O O . VAL B 1 133 ? -7.406 -10.156 -15.484 1 97.25 133 VAL B O 1
ATOM 2585 N N . LEU B 1 134 ? -6.281 -8.414 -14.867 1 97.5 134 LEU B N 1
ATOM 2586 C CA . LEU B 1 134 ? -6.309 -7.84 -16.203 1 97.5 134 LEU B CA 1
ATOM 2587 C C . LEU B 1 134 ? -5.262 -8.492 -17.109 1 97.5 134 LEU B C 1
ATOM 2589 O O . LEU B 1 134 ? -5.484 -8.68 -18.297 1 97.5 134 LEU B O 1
ATOM 2593 N N . PHE B 1 135 ? -4.133 -8.969 -16.516 1 96.38 135 PHE B N 1
ATOM 2594 C CA . PHE B 1 135 ? -3.016 -9.266 -17.406 1 96.38 135 PHE B CA 1
ATOM 2595 C C . PHE B 1 135 ? -2.57 -10.711 -17.266 1 96.38 135 PHE B C 1
ATOM 2597 O O . PHE B 1 135 ? -1.892 -11.25 -18.141 1 96.38 135 PHE B O 1
ATOM 2604 N N . ASN B 1 136 ? -2.873 -11.352 -16.141 1 96.06 136 ASN B N 1
ATOM 2605 C CA . ASN B 1 136 ? -2.385 -12.711 -15.93 1 96.06 136 ASN B CA 1
ATOM 2606 C C . ASN B 1 136 ? -3.178 -13.727 -16.75 1 96.06 136 ASN B C 1
ATOM 2608 O O . ASN B 1 136 ? -4.27 -14.133 -16.344 1 96.06 136 ASN B O 1
ATOM 2612 N N . GLU B 1 137 ? -2.59 -14.25 -17.766 1 94.62 137 GLU B N 1
ATOM 2613 C CA . GLU B 1 137 ? -3.26 -15.18 -18.672 1 94.62 137 GLU B CA 1
ATOM 2614 C C . GLU B 1 137 ? -3.393 -16.562 -18.031 1 94.62 137 GLU B C 1
ATOM 2616 O O . GLU B 1 137 ? -4.191 -17.391 -18.5 1 94.62 137 GLU B O 1
ATOM 2621 N N . ALA B 1 138 ? -2.654 -16.734 -17.031 1 92.12 138 ALA B N 1
ATOM 2622 C CA . ALA B 1 138 ? -2.719 -18.031 -16.359 1 92.12 138 ALA B CA 1
ATOM 2623 C C . ALA B 1 138 ? -4.02 -18.188 -15.586 1 92.12 138 ALA B C 1
ATOM 2625 O O . ALA B 1 138 ? -4.391 -19.297 -15.195 1 92.12 138 ALA B O 1
ATOM 2626 N N . LEU B 1 139 ? -4.586 -16.953 -15.445 1 92.06 139 LEU B N 1
ATOM 2627 C CA . LEU B 1 139 ? -5.887 -17.016 -14.789 1 92.06 139 LEU B CA 1
ATOM 2628 C C . LEU B 1 139 ? -6.977 -17.438 -15.766 1 92.06 139 LEU B C 1
ATOM 2630 O O . LEU B 1 139 ? -6.973 -17.016 -16.922 1 92.06 139 LEU B O 1
ATOM 2634 N N . ASP B 1 140 ? -7.695 -18.531 -15.641 1 91.56 140 ASP B N 1
ATOM 2635 C CA . ASP B 1 140 ? -8.75 -19.047 -16.516 1 91.56 140 ASP B CA 1
ATOM 2636 C C . ASP B 1 140 ? -9.945 -18.109 -16.531 1 91.56 140 ASP B C 1
ATOM 2638 O O . ASP B 1 140 ? -11.047 -18.469 -16.109 1 91.56 140 ASP B O 1
ATOM 2642 N N . LEU B 1 141 ? -9.664 -16.812 -17.078 1 96.5 141 LEU B N 1
ATOM 2643 C CA . LEU B 1 141 ? -10.695 -15.789 -17.219 1 96.5 141 LEU B CA 1
ATOM 2644 C C . LEU B 1 141 ? -10.781 -15.297 -18.656 1 96.5 141 LEU B C 1
ATOM 2646 O O . LEU B 1 141 ? -9.75 -15.086 -19.312 1 96.5 141 LEU B O 1
ATOM 2650 N N . ASN B 1 142 ? -12.008 -15.18 -19.156 1 97.12 142 ASN B N 1
ATOM 2651 C CA . ASN B 1 142 ? -12.18 -14.539 -20.453 1 97.12 142 ASN B CA 1
ATOM 2652 C C . ASN B 1 142 ? -12.266 -13.023 -20.312 1 97.12 142 ASN B C 1
ATOM 2654 O O . ASN B 1 142 ? -12.234 -12.484 -19.203 1 97.12 142 ASN B O 1
ATOM 2658 N N . THR B 1 143 ? -12.352 -12.312 -21.406 1 97.38 143 THR B N 1
ATOM 2659 C CA . THR B 1 143 ? -12.273 -10.852 -21.422 1 97.38 143 THR B CA 1
ATOM 2660 C C . THR B 1 143 ? -13.43 -10.242 -20.625 1 97.38 143 THR B C 1
ATOM 2662 O O . THR B 1 143 ? -13.227 -9.312 -19.844 1 97.38 143 THR B O 1
ATOM 2665 N N . ALA B 1 144 ? -14.609 -10.734 -20.812 1 97.62 144 ALA B N 1
ATOM 2666 C CA . ALA B 1 144 ? -15.773 -10.211 -20.109 1 97.62 144 ALA B CA 1
ATOM 2667 C C . ALA B 1 144 ? -15.648 -10.414 -18.594 1 97.62 144 ALA B C 1
ATOM 2669 O O . ALA B 1 144 ? -15.992 -9.531 -17.812 1 97.62 144 ALA B O 1
ATOM 2670 N N . GLU B 1 145 ? -15.18 -11.562 -18.203 1 97.62 145 GLU B N 1
ATOM 2671 C CA . GLU B 1 145 ? -14.969 -11.867 -16.797 1 97.62 145 GLU B CA 1
ATOM 2672 C C . GLU B 1 145 ? -13.914 -10.945 -16.188 1 97.62 145 GLU B C 1
ATOM 2674 O O . GLU B 1 145 ? -14.094 -10.438 -15.078 1 97.62 145 GLU B O 1
ATOM 2679 N N . ARG B 1 146 ? -12.859 -10.688 -16.906 1 98.19 146 ARG B N 1
ATOM 2680 C CA . ARG B 1 146 ? -11.812 -9.773 -16.453 1 98.19 146 ARG B CA 1
ATOM 2681 C C . ARG B 1 146 ? -12.359 -8.367 -16.266 1 98.19 146 ARG B C 1
ATOM 2683 O O . ARG B 1 146 ? -12.055 -7.711 -15.258 1 98.19 146 ARG B O 1
ATOM 2690 N N . GLN B 1 147 ? -13.086 -7.906 -17.188 1 98.12 147 GLN B N 1
ATOM 2691 C CA . GLN B 1 147 ? -13.641 -6.562 -17.094 1 98.12 147 GLN B CA 1
ATOM 2692 C C . GLN B 1 147 ? -14.625 -6.445 -15.938 1 98.12 147 GLN B C 1
ATOM 2694 O O . GLN B 1 147 ? -14.672 -5.414 -15.266 1 98.12 147 GLN B O 1
ATOM 2699 N N . THR B 1 148 ? -15.43 -7.469 -15.75 1 98.31 148 THR B N 1
ATOM 2700 C CA . THR B 1 148 ? -16.375 -7.473 -14.641 1 98.31 148 THR B CA 1
ATOM 2701 C C . THR B 1 148 ? -15.633 -7.395 -13.305 1 98.31 148 THR B C 1
ATOM 2703 O O . THR B 1 148 ? -15.977 -6.578 -12.445 1 98.31 148 THR B O 1
ATOM 2706 N N . LEU B 1 149 ? -14.625 -8.188 -13.156 1 97.94 149 LEU B N 1
ATOM 2707 C CA . LEU B 1 149 ? -13.836 -8.172 -11.93 1 97.94 149 LEU B CA 1
ATOM 2708 C C . LEU B 1 149 ? -13.125 -6.832 -11.75 1 97.94 149 LEU B C 1
ATOM 2710 O O . LEU B 1 149 ? -13.062 -6.301 -10.641 1 97.94 149 LEU B O 1
ATOM 2714 N N . PHE B 1 150 ? -12.602 -6.324 -12.844 1 98.38 150 PHE B N 1
ATOM 2715 C CA . PHE B 1 150 ? -12.023 -4.988 -12.781 1 98.38 150 PHE B CA 1
ATOM 2716 C C . PHE B 1 150 ? -13.039 -3.982 -12.25 1 98.38 150 PHE B C 1
ATOM 2718 O O . PHE B 1 150 ? -12.703 -3.129 -11.422 1 98.38 150 PHE B O 1
ATOM 2725 N N . GLY B 1 151 ? -14.219 -4.066 -12.734 1 97.88 151 GLY B N 1
ATOM 2726 C CA . GLY B 1 151 ? -15.281 -3.189 -12.258 1 97.88 151 GLY B CA 1
ATOM 2727 C C . GLY B 1 151 ? -15.547 -3.324 -10.773 1 97.88 151 GLY B C 1
ATOM 2728 O O . GLY B 1 151 ? -15.859 -2.34 -10.102 1 97.88 151 GLY B O 1
ATOM 2729 N N . PHE B 1 152 ? -15.438 -4.5 -10.25 1 95.75 152 PHE B N 1
ATOM 2730 C CA . PHE B 1 152 ? -15.648 -4.754 -8.828 1 95.75 152 PHE B CA 1
ATOM 2731 C C . PHE B 1 152 ? -14.516 -4.172 -7.992 1 95.75 152 PHE B C 1
ATOM 2733 O O . PHE B 1 152 ? -14.75 -3.645 -6.902 1 95.75 152 PHE B O 1
ATOM 2740 N N . TYR B 1 153 ? -13.281 -4.203 -8.469 1 97.38 153 TYR B N 1
ATOM 2741 C CA . TYR B 1 153 ? -12.109 -3.824 -7.691 1 97.38 153 TYR B CA 1
ATOM 2742 C C . TYR B 1 153 ? -11.789 -2.346 -7.867 1 97.38 153 TYR B C 1
ATOM 2744 O O . TYR B 1 153 ? -11.258 -1.706 -6.957 1 97.38 153 TYR B O 1
ATOM 2752 N N . ALA B 1 154 ? -12.156 -1.762 -8.992 1 97.81 154 ALA B N 1
ATOM 2753 C CA . ALA B 1 154 ? -11.727 -0.421 -9.375 1 97.81 154 ALA B CA 1
ATOM 2754 C C . ALA B 1 154 ? -12.203 0.623 -8.375 1 97.81 154 ALA B C 1
ATOM 2756 O O . ALA B 1 154 ? -11.453 1.519 -7.992 1 97.81 154 ALA B O 1
ATOM 2757 N N . PRO B 1 155 ? -13.414 0.542 -7.875 1 96.94 155 PRO B N 1
ATOM 2758 C CA . PRO B 1 155 ? -13.859 1.551 -6.91 1 96.94 155 PRO B CA 1
ATOM 2759 C C . PRO B 1 155 ? -13.023 1.549 -5.629 1 96.94 155 PRO B C 1
ATOM 2761 O O . PRO B 1 155 ? -12.828 2.602 -5.016 1 96.94 155 PRO B O 1
ATOM 2764 N N . TYR B 1 156 ? -12.555 0.438 -5.293 1 96.81 156 TYR B N 1
ATOM 2765 C CA . TYR B 1 156 ? -11.781 0.303 -4.062 1 96.81 156 TYR B CA 1
ATOM 2766 C C . TYR B 1 156 ? -10.344 0.76 -4.27 1 96.81 156 TYR B C 1
ATOM 2768 O O . TYR B 1 156 ? -9.57 0.856 -3.312 1 96.81 156 TYR B O 1
ATOM 2776 N N . PHE B 1 157 ? -10.055 0.942 -5.461 1 98.44 157 PHE B N 1
ATOM 2777 C CA . PHE B 1 157 ? -8.789 1.583 -5.793 1 98.44 157 PHE B CA 1
ATOM 2778 C C . PHE B 1 157 ? -8.961 3.092 -5.914 1 98.44 157 PHE B C 1
ATOM 2780 O O . PHE B 1 157 ? -8.195 3.859 -5.324 1 98.44 157 PHE B O 1
ATOM 2787 N N . ILE B 1 158 ? -9.969 3.553 -6.617 1 98.5 158 ILE B N 1
ATOM 2788 C CA . ILE B 1 158 ? -10.188 4.945 -6.992 1 98.5 158 ILE B CA 1
ATOM 2789 C C . ILE B 1 158 ? -10.578 5.758 -5.758 1 98.5 158 ILE B C 1
ATOM 2791 O O . ILE B 1 158 ? -10.023 6.828 -5.508 1 98.5 158 ILE B O 1
ATOM 2795 N N . LEU B 1 159 ? -11.5 5.254 -4.977 1 98.56 159 LEU B N 1
ATOM 2796 C CA . LEU B 1 159 ? -12 6.02 -3.842 1 98.56 159 LEU B CA 1
ATOM 2797 C C . LEU B 1 159 ? -10.906 6.234 -2.805 1 98.56 159 LEU B C 1
ATOM 2799 O O . LEU B 1 159 ? -10.711 7.352 -2.32 1 98.56 159 LEU B O 1
ATOM 2803 N N . PRO B 1 160 ? -10.18 5.207 -2.449 1 98.75 160 PRO B N 1
ATOM 2804 C CA . PRO B 1 160 ? -9.062 5.441 -1.531 1 98.75 160 PRO B CA 1
ATOM 2805 C C . PRO B 1 160 ? -8.047 6.441 -2.078 1 98.75 160 PRO B C 1
ATOM 2807 O O . PRO B 1 160 ? -7.473 7.227 -1.316 1 98.75 160 PRO B O 1
ATOM 2810 N N . LEU B 1 161 ? -7.816 6.438 -3.346 1 98.62 161 LEU B N 1
ATOM 2811 C CA . LEU B 1 161 ? -6.926 7.434 -3.934 1 98.62 161 LEU B CA 1
ATOM 2812 C C . LEU B 1 161 ? -7.496 8.836 -3.76 1 98.62 161 LEU B C 1
ATOM 2814 O O . LEU B 1 161 ? -6.762 9.773 -3.441 1 98.62 161 LEU B O 1
ATOM 2818 N N . ILE B 1 162 ? -8.766 8.961 -3.955 1 98.75 162 ILE B N 1
ATOM 2819 C CA . ILE B 1 162 ? -9.43 10.242 -3.764 1 98.75 162 ILE B CA 1
ATOM 2820 C C . ILE B 1 162 ? -9.312 10.672 -2.301 1 98.75 162 ILE B C 1
ATOM 2822 O O . ILE B 1 162 ? -9.047 11.836 -2.01 1 98.75 162 ILE B O 1
ATOM 2826 N N . ILE B 1 163 ? -9.5 9.742 -1.396 1 98.81 163 ILE B N 1
ATOM 2827 C CA . ILE B 1 163 ? -9.375 10.016 0.032 1 98.81 163 ILE B CA 1
ATOM 2828 C C . ILE B 1 163 ? -7.98 10.555 0.335 1 98.81 163 ILE B C 1
ATOM 2830 O O . ILE B 1 163 ? -7.828 11.547 1.051 1 98.81 163 ILE B O 1
ATOM 2834 N N . THR B 1 164 ? -6.984 9.906 -0.236 1 98.81 164 THR B N 1
ATOM 2835 C CA . THR B 1 164 ? -5.602 10.32 -0.012 1 98.81 164 THR B CA 1
ATOM 2836 C C . THR B 1 164 ? -5.367 11.734 -0.526 1 98.81 164 THR B C 1
ATOM 2838 O O . THR B 1 164 ? -4.84 12.586 0.196 1 98.81 164 THR B O 1
ATOM 2841 N N . VAL B 1 165 ? -5.781 12.039 -1.694 1 98.69 165 VAL B N 1
ATOM 2842 C CA . VAL B 1 165 ? -5.523 13.328 -2.33 1 98.69 165 VAL B CA 1
ATOM 2843 C C . VAL B 1 165 ? -6.305 14.422 -1.61 1 98.69 165 VAL B C 1
ATOM 2845 O O . VAL B 1 165 ? -5.754 15.484 -1.292 1 98.69 165 VAL B O 1
ATOM 2848 N N . ASP B 1 166 ? -7.562 14.164 -1.359 1 98.62 166 ASP B N 1
ATOM 2849 C CA . ASP B 1 166 ? -8.398 15.141 -0.667 1 98.62 166 ASP B CA 1
ATOM 2850 C C . ASP B 1 166 ? -7.836 15.461 0.718 1 98.62 166 ASP B C 1
ATOM 2852 O O . ASP B 1 166 ? -7.734 16.625 1.098 1 98.62 166 ASP B O 1
ATOM 2856 N N . SER B 1 167 ? -7.547 14.445 1.433 1 98.44 167 SER B N 1
ATOM 2857 C CA . SER B 1 167 ? -7 14.648 2.771 1 98.44 167 SER B CA 1
ATOM 2858 C C . SER B 1 167 ? -5.648 15.352 2.717 1 98.44 167 SER B C 1
ATOM 2860 O O . SER B 1 167 ? -5.336 16.172 3.578 1 98.44 167 SER B O 1
ATOM 2862 N N . PHE B 1 168 ? -4.859 15 1.747 1 98.19 168 PHE B N 1
ATOM 2863 C CA . PHE B 1 168 ? -3.58 15.664 1.529 1 98.19 168 PHE B CA 1
ATOM 2864 C C . PHE B 1 168 ? -3.771 17.172 1.367 1 98.19 168 PHE B C 1
ATOM 2866 O O . PHE B 1 168 ? -3.074 17.953 2.006 1 98.19 168 PHE B O 1
ATOM 2873 N N . VAL B 1 169 ? -4.668 17.562 0.568 1 97.75 169 VAL B N 1
ATOM 2874 C CA . VAL B 1 169 ? -4.934 18.969 0.288 1 97.75 169 VAL B CA 1
ATOM 2875 C C . VAL B 1 169 ? -5.434 19.656 1.554 1 97.75 169 VAL B C 1
ATOM 2877 O O . VAL B 1 169 ? -4.965 20.75 1.896 1 97.75 169 VAL B O 1
ATOM 2880 N N . ARG B 1 170 ? -6.297 19.047 2.229 1 96.5 170 ARG B N 1
ATOM 2881 C CA . ARG B 1 170 ? -6.875 19.656 3.424 1 96.5 170 ARG B CA 1
ATOM 2882 C C . ARG B 1 170 ? -5.82 19.844 4.512 1 96.5 170 ARG B C 1
ATOM 2884 O O . ARG B 1 170 ? -5.758 20.891 5.152 1 96.5 170 ARG B O 1
ATOM 2891 N N . ILE B 1 171 ? -5.023 18.875 4.68 1 96.38 171 ILE B N 1
ATOM 2892 C CA . ILE B 1 171 ? -3.973 18.969 5.684 1 96.38 171 ILE B CA 1
ATOM 2893 C C . ILE B 1 171 ? -3.002 20.094 5.316 1 96.38 171 ILE B C 1
ATOM 2895 O O . ILE B 1 171 ? -2.596 20.875 6.176 1 96.38 171 ILE B O 1
ATOM 2899 N N . ASN B 1 172 ? -2.621 20.109 4.062 1 94.88 172 ASN B N 1
ATOM 2900 C CA . ASN B 1 172 ? -1.726 21.188 3.621 1 94.88 172 ASN B CA 1
ATOM 2901 C C . ASN B 1 172 ? -2.326 22.562 3.873 1 94.88 172 ASN B C 1
ATOM 2903 O O . ASN B 1 172 ? -1.606 23.5 4.191 1 94.88 172 ASN B O 1
ATOM 2907 N N . ASN B 1 173 ? -3.574 22.656 3.738 1 93.44 173 ASN B N 1
ATOM 2908 C CA . ASN B 1 173 ? -4.25 23.906 4.043 1 93.44 173 ASN B CA 1
ATOM 2909 C C . ASN B 1 173 ? -4.195 24.234 5.531 1 93.44 173 ASN B C 1
ATOM 2911 O O . ASN B 1 173 ? -4.043 25.391 5.914 1 93.44 173 ASN B O 1
ATOM 2915 N N . TYR B 1 174 ? -4.355 23.234 6.316 1 90.25 174 TYR B N 1
ATOM 2916 C CA . TYR B 1 174 ? -4.23 23.438 7.754 1 90.25 174 TYR B CA 1
ATOM 2917 C C . TYR B 1 174 ? -2.838 23.938 8.117 1 90.25 174 TYR B C 1
ATOM 2919 O O . TYR B 1 174 ? -2.684 24.781 9 1 90.25 174 TYR B O 1
ATOM 2927 N N . LEU B 1 175 ? -1.847 23.406 7.453 1 89.56 175 LEU B N 1
ATOM 2928 C CA . LEU B 1 175 ? -0.457 23.734 7.758 1 89.56 175 LEU B CA 1
ATOM 2929 C C . LEU B 1 175 ? -0.108 25.125 7.27 1 89.56 175 LEU B C 1
ATOM 2931 O O . LEU B 1 175 ? 0.742 25.797 7.855 1 89.56 175 LEU B O 1
ATOM 2935 N N . LYS B 1 176 ? -0.655 25.625 6.25 1 86.69 176 LYS B N 1
ATOM 2936 C CA . LYS B 1 176 ? -0.395 26.953 5.707 1 86.69 176 LYS B CA 1
ATOM 2937 C C . LYS B 1 176 ? -1.008 28.031 6.59 1 86.69 176 LYS B C 1
ATOM 2939 O O . LYS B 1 176 ? -0.407 29.094 6.789 1 86.69 176 LYS B O 1
ATOM 2944 N N . VAL B 1 177 ? -2.197 27.969 6.938 1 71.69 177 VAL B N 1
ATOM 2945 C CA . VAL B 1 177 ? -2.893 28.984 7.73 1 71.69 177 VAL B CA 1
ATOM 2946 C C . VAL B 1 177 ? -2.148 29.203 9.047 1 71.69 177 VAL B C 1
ATOM 2948 O O . VAL B 1 177 ? -2.084 30.328 9.547 1 71.69 177 VAL B O 1
ATOM 2951 N N . ASP B 1 178 ? -1.585 28.375 9.609 1 57.94 178 ASP B N 1
ATOM 2952 C CA . ASP B 1 178 ? -0.869 28.547 10.875 1 57.94 178 ASP B CA 1
ATOM 2953 C C . ASP B 1 178 ? 0.338 29.469 10.703 1 57.94 178 ASP B C 1
ATOM 2955 O O . ASP B 1 178 ? 0.663 30.25 11.602 1 57.94 178 ASP B O 1
ATOM 2959 N N . VAL B 1 179 ? 0.959 29.656 9.555 1 52.44 179 VAL B N 1
ATOM 2960 C CA . VAL B 1 179 ? 2.113 30.516 9.32 1 52.44 179 VAL B CA 1
ATOM 2961 C C . VAL B 1 179 ? 1.647 31.953 9.102 1 52.44 179 VAL B C 1
ATOM 2963 O O . VAL B 1 179 ? 2.311 32.906 9.531 1 52.44 179 VAL B O 1
ATOM 2966 N N . SER B 1 180 ? 0.503 32.219 8.531 1 49 180 SER B N 1
ATOM 2967 C CA . SER B 1 180 ? 0.055 33.594 8.219 1 49 180 SER B CA 1
ATOM 2968 C C . SER B 1 180 ? -0.375 34.312 9.484 1 49 180 SER B C 1
ATOM 2970 O O . SER B 1 180 ? -0.222 35.531 9.57 1 49 180 SER B O 1
ATOM 2972 N N . THR B 1 181 ? -0.99 33.719 10.383 1 47.75 181 THR B N 1
ATOM 2973 C CA . THR B 1 181 ? -1.436 34.469 11.555 1 47.75 181 THR B CA 1
ATOM 2974 C C . THR B 1 181 ? -0.245 34.906 12.398 1 47.75 181 THR B C 1
ATOM 2976 O O . THR B 1 181 ? -0.343 35.844 13.172 1 47.75 181 THR B O 1
ATOM 2979 N N . LYS B 1 182 ? 0.85 34.25 12.336 1 50.12 182 LYS B N 1
ATOM 2980 C CA . LYS B 1 182 ? 1.981 34.719 13.125 1 50.12 182 LYS B CA 1
ATOM 2981 C C . LYS B 1 182 ? 2.615 35.969 12.492 1 50.12 182 LYS B C 1
ATOM 2983 O O . LYS B 1 182 ? 3.314 36.719 13.156 1 50.12 182 LYS B O 1
ATOM 2988 N N . LYS B 1 183 ? 2.449 36.312 11.227 1 48.94 183 LYS B N 1
ATOM 2989 C CA . LYS B 1 183 ? 3.09 37.5 10.68 1 48.94 183 LYS B CA 1
ATOM 2990 C C . LYS B 1 183 ? 2.299 38.75 11.023 1 48.94 183 LYS B C 1
ATOM 2992 O O . LYS B 1 183 ? 2.783 39.875 10.828 1 48.94 183 LYS B O 1
ATOM 2997 N N . THR B 1 184 ? 1.051 38.688 11.242 1 43.53 184 THR B N 1
ATOM 2998 C CA . THR B 1 184 ? 0.341 39.969 11.422 1 43.53 184 THR B CA 1
ATOM 2999 C C . THR B 1 184 ? 0.427 40.438 12.875 1 43.53 184 THR B C 1
ATOM 3001 O O . THR B 1 184 ? -0 41.531 13.203 1 43.53 184 THR B O 1
ATOM 3004 N N . GLN B 1 185 ? 0.841 39.594 13.797 1 35.69 185 GLN B N 1
ATOM 3005 C CA . GLN B 1 185 ? 0.931 40.312 15.055 1 35.69 185 GLN B CA 1
ATOM 3006 C C . GLN B 1 185 ? 2.328 40.906 15.258 1 35.69 185 GLN B C 1
ATOM 3008 O O . GLN B 1 185 ? 3.322 40.281 14.867 1 35.69 185 GLN B O 1
#

Solvent-accessible surface area (backbone atoms only — not comparable to full-atom values): 19939 Å² total; per-residue (Å²): 110,68,66,58,50,52,49,49,56,57,57,70,50,59,70,74,63,52,43,82,79,34,58,68,57,37,53,50,36,52,52,33,60,58,43,50,58,46,44,64,55,53,63,44,48,80,80,42,60,69,88,77,48,58,66,69,48,52,49,50,52,48,50,49,30,68,72,56,58,46,79,68,58,86,47,88,65,86,49,43,42,60,48,45,48,52,50,41,40,62,70,50,45,47,62,43,30,56,52,48,38,53,25,52,62,62,59,43,76,76,41,32,60,59,39,19,31,47,10,33,30,44,24,52,62,39,46,25,56,49,37,32,55,70,64,42,75,85,48,97,61,55,71,68,46,28,52,52,50,43,61,69,49,45,57,56,27,52,50,25,44,48,41,19,53,53,24,48,53,52,51,53,50,59,60,51,55,51,59,57,64,61,67,74,105,108,68,65,56,51,52,49,50,56,57,57,70,51,58,71,73,61,54,44,82,79,33,58,69,57,39,51,52,37,51,51,33,60,58,42,50,59,47,45,65,56,53,63,42,48,79,80,42,59,70,88,78,49,57,64,69,47,53,49,49,52,48,50,49,28,68,73,56,57,46,79,70,59,86,47,87,64,87,49,43,43,59,50,44,46,52,50,41,39,61,70,50,46,46,62,43,30,55,51,50,39,53,26,51,61,64,58,41,76,76,40,31,60,58,40,18,30,48,10,33,30,43,22,54,60,40,47,25,55,48,37,32,55,71,64,41,75,86,48,97,64,55,72,69,46,28,52,52,49,42,62,68,51,45,58,56,28,50,51,25,44,48,41,19,52,54,25,47,53,51,50,52,50,59,61,51,55,53,60,56,64,62,68,76,106

Foldseek 3Di:
DVVVVVVVVVVVVPPQDALVNVVLLVVVLVVLVVVQCCLVQFLCVVVDDPVVHDPVSVVVQVCVCVVLVQCQGPHPDDDPLLVVVSVCCVPPVNVVSVVSNVCSRRVPLVNLVVLLVSLVSQLVSLVVSLVCLCPPPVRPDDPVSSVVVCVVSVCSNVSSVVSNVVSVVSVVVVVVVVVVVVVVD/DVVVVVVVVVVVVPPQDALVNVVLLVVVLVVLVVVQCCLVQFLCVVVDDPVVHDPVSVVVQVCVCVVLVQCQGPHPDDDPLLVVVSVCCVPPVNVVSVVSNVCSRRVPLVNLVVLLVVLVSQLVSLVVSLVCLCPPPVRPDDPVSSVVVCVVSVCSNVSSVVSNVVSVVSVVVVVVVVVVVVVPD

Nearest PDB structures (foldseek):
  3euh-assembly1_A  TM=4.767E-01  e=3.186E+00  Escherichia coli K-12
  7m96-assembly1_A  TM=9.236E-01  e=5.653E-09  Bos taurus
  3euh-assembly1_A  TM=4.762E-01  e=4.911E+00  Escherichia coli K-12

Radius of gyration: 24.23 Å; Cα contacts (8 Å, |Δi|>4): 334; chains: 2; bounding box: 54×73×53 Å